Protein AF-0000000083949641 (afdb_homodimer)

Secondary structure (DSSP, 8-state):
-HHHHHHHHHHHHHHHHHHHHHHHHHHHHHHHHHHHHHHHHHHHHHHHHHHHHHHHSTT-HHHHHHHHHTSSSHHHHHHHHHHHHHHHHHHHHHHHHHHHTSSSSHHHHHHHHS--HHHHHHHHHH--S-GGG-HHHHHHHHHHHHHHHHHHHHHHHHHHHHHHHHHHT-----/-HHHHHHHHHHHHHHHHHHHHHHHHHHHHHHHHHHHHHHHHHHHHHHHHHHHHHHHSTT-HHHHHHHHHTSSSHHHHHHHHHHHHHHHHHHHHHHHHHHHTSSSSHHHHHHHHS--HHHHHHHHHH--S-GGG-HHHHHHHHHHHHHHHHHHHHHHHHHHHHHHHHHHT-----

Organism: NCBI:txid38313

Solvent-accessible surface area (backbone atoms only — not comparable to full-atom values): 17988 Å² total; per-residue (Å²): 108,71,64,56,52,52,48,51,49,39,49,49,36,22,51,52,20,22,59,57,28,30,46,52,52,47,50,51,50,51,43,53,52,40,49,49,29,33,39,52,43,52,48,56,58,46,49,58,54,41,51,49,8,45,73,77,43,81,52,34,52,66,56,45,36,47,58,26,46,70,40,90,49,67,69,42,25,50,48,18,52,51,52,50,49,50,53,51,48,45,53,51,41,49,50,50,50,52,50,36,66,67,45,93,60,29,41,60,50,32,61,74,74,62,53,60,63,71,58,53,52,50,41,64,74,63,54,64,76,59,62,85,70,32,64,64,24,50,50,41,6,52,50,30,6,51,50,42,24,50,52,50,52,51,50,53,52,49,51,51,51,49,51,51,51,60,62,59,61,62,70,78,81,123,107,71,65,56,51,50,49,50,49,39,50,50,36,23,51,53,19,22,58,57,27,29,44,51,51,46,50,50,50,50,43,53,52,42,48,49,28,33,39,52,42,51,48,57,58,47,48,58,53,41,50,49,8,44,73,77,45,80,51,35,53,67,58,46,35,47,58,26,45,70,41,89,48,67,70,42,24,51,48,18,52,51,50,49,50,50,54,51,48,46,52,50,41,50,51,50,51,51,52,35,64,68,44,92,60,29,40,61,50,33,62,75,76,61,52,59,64,71,58,52,51,50,42,64,74,64,55,65,77,58,62,87,70,33,65,64,24,50,51,41,6,50,50,32,6,50,49,42,25,50,51,50,52,51,50,54,51,51,51,52,50,50,52,53,50,60,62,59,61,61,69,74,86,121

Sequence (348 aa):
MLRTIRDYLRLLLFFVGVLAGIQLPGFVDQYGKSLQAHLSEIQTQLAGFQRDADRFFGGDLDKLIAHYVTNKDPVFTSGGDKLNAMVERRSELQQALVDFRESLYSPYLQLAFAPQADIRREVWDNYSHNILLKGDAIAIGLLSGLLLAASAELLLSLCWLALRALFRRRPSAAMLRTIRDYLRLLLFFVGVLAGIQLPGFVDQYGKSLQAHLSEIQTQLAGFQRDADRFFGGDLDKLIAHYVTNKDPVFTSGGDKLNAMVERRSELQQALVDFRESLYSPYLQLAFAPQADIRREVWDNYSHNILLKGDAIAIGLLSGLLLAASAELLLSLCWLALRALFRRRPSAA

pLDDT: mean 88.73, std 11.36, range [32.28, 98.44]

InterPro domains:
  IPR016917 Uncharacterised conserved protein UCP029393 [PIRSF029393] (5-160)
  IPR022584 Protein of unknown function DUF2937 [PF11157] (5-163)

Structure (mmCIF, N/CA/C/O backbone):
data_AF-0000000083949641-model_v1
#
loop_
_entity.id
_entity.type
_entity.pdbx_description
1 polymer 'Protein of uncharacterized function (DUF2937)'
#
loop_
_atom_site.group_PDB
_atom_site.id
_atom_site.type_symbol
_atom_site.label_atom_id
_atom_site.label_alt_id
_atom_site.label_comp_id
_atom_site.label_asym_id
_atom_site.label_entity_id
_atom_site.label_seq_id
_atom_site.pdbx_PDB_ins_code
_atom_site.Cartn_x
_atom_site.Cartn_y
_atom_site.Cartn_z
_atom_site.occupancy
_atom_site.B_iso_or_equiv
_atom_site.auth_seq_id
_atom_site.auth_comp_id
_atom_site.auth_asym_id
_atom_site.auth_atom_id
_atom_site.pdbx_PDB_model_num
ATOM 1 N N . MET A 1 1 ? -20.484 33.062 29.609 1 73.5 1 MET A N 1
ATOM 2 C CA . MET A 1 1 ? -19.875 31.75 29.859 1 73.5 1 MET A CA 1
ATOM 3 C C . MET A 1 1 ? -20.531 30.656 29.016 1 73.5 1 MET A C 1
ATOM 5 O O . MET A 1 1 ? -19.844 29.875 28.359 1 73.5 1 MET A O 1
ATOM 9 N N . LEU A 1 2 ? -21.828 30.562 28.969 1 78.75 2 LEU A N 1
ATOM 10 C CA . LEU A 1 2 ? -22.547 29.578 28.172 1 78.75 2 LEU A CA 1
ATOM 11 C C . LEU A 1 2 ? -22.297 29.766 26.688 1 78.75 2 LEU A C 1
ATOM 13 O O . LEU A 1 2 ? -22.141 28.797 25.953 1 78.75 2 LEU A O 1
ATOM 17 N N . ARG A 1 3 ? -22.109 31.016 26.312 1 82.44 3 ARG A N 1
ATOM 18 C CA . ARG A 1 3 ? -21.844 31.312 24.906 1 82.44 3 ARG A CA 1
ATOM 19 C C . ARG A 1 3 ? -20.453 30.844 24.5 1 82.44 3 ARG A C 1
ATOM 21 O O . ARG A 1 3 ? -20.266 30.312 23.406 1 82.44 3 ARG A O 1
ATOM 28 N N . THR A 1 4 ? -19.5 31.078 25.438 1 86.56 4 THR A N 1
ATOM 29 C CA . THR A 1 4 ? -18.125 30.656 25.188 1 86.56 4 THR A CA 1
ATOM 30 C C . THR A 1 4 ? -18.031 29.141 25.078 1 86.56 4 THR A C 1
ATOM 32 O O . THR A 1 4 ? -17.328 28.625 24.219 1 86.56 4 THR A O 1
ATOM 35 N N . ILE A 1 5 ? -18.719 28.438 25.953 1 83.94 5 ILE A N 1
ATOM 36 C CA . ILE A 1 5 ? -18.719 26.984 25.922 1 83.94 5 ILE A CA 1
ATOM 37 C C . ILE A 1 5 ? -19.328 26.484 24.609 1 83.94 5 ILE A C 1
ATOM 39 O O . ILE A 1 5 ? -18.828 25.547 24 1 83.94 5 ILE A O 1
ATOM 43 N N . ARG A 1 6 ? -20.375 27.141 24.234 1 83.38 6 ARG A N 1
ATOM 44 C CA . ARG A 1 6 ? -21.031 26.781 22.969 1 83.38 6 ARG A CA 1
ATOM 45 C C . ARG A 1 6 ? -20.078 26.984 21.797 1 83.38 6 ARG A C 1
ATOM 47 O O . ARG A 1 6 ? -20.016 26.141 20.891 1 83.38 6 ARG A O 1
ATOM 54 N N . ASP A 1 7 ? -19.281 28.047 21.828 1 85.44 7 ASP A N 1
ATOM 55 C CA . ASP A 1 7 ? -18.344 28.344 20.766 1 85.44 7 ASP A CA 1
ATOM 56 C C . ASP A 1 7 ? -17.219 27.312 20.734 1 85.44 7 ASP A C 1
ATOM 58 O O . ASP A 1 7 ? -16.781 26.891 19.656 1 85.44 7 ASP A O 1
ATOM 62 N N . TYR A 1 8 ? -16.797 27.047 21.906 1 86.94 8 TYR A N 1
ATOM 63 C CA . TYR A 1 8 ? -15.727 26.047 21.969 1 86.94 8 TYR A CA 1
ATOM 64 C C . TYR A 1 8 ? -16.219 24.688 21.516 1 86.94 8 TYR A C 1
ATOM 66 O O . TYR A 1 8 ? -15.492 23.938 20.875 1 86.94 8 TYR A O 1
ATOM 74 N N . LEU A 1 9 ? -17.391 24.312 21.844 1 87.19 9 LEU A N 1
ATOM 75 C CA . LEU A 1 9 ? -17.969 23.047 21.406 1 87.19 9 LEU A CA 1
ATOM 76 C C . LEU A 1 9 ? -18.094 23 19.891 1 87.19 9 LEU A C 1
ATOM 78 O O . LEU A 1 9 ? -17.844 21.953 19.281 1 87.19 9 LEU A O 1
ATOM 82 N N . ARG A 1 10 ? -18.5 24.219 19.375 1 88.19 10 ARG A N 1
ATOM 83 C CA . ARG A 1 10 ? -18.609 24.312 17.922 1 88.19 10 ARG A CA 1
ATOM 84 C C . ARG A 1 10 ? -17.25 24.109 17.266 1 88.19 10 ARG A C 1
ATOM 86 O O . ARG A 1 10 ? -17.156 23.406 16.25 1 88.19 10 ARG A O 1
ATOM 93 N N . LEU A 1 11 ? -16.297 24.656 17.859 1 89.75 11 LEU A N 1
ATOM 94 C CA . LEU A 1 11 ? -14.945 24.516 17.344 1 89.75 11 LEU A CA 1
ATOM 95 C C . LEU A 1 11 ? -14.453 23.078 17.438 1 89.75 11 LEU A C 1
ATOM 97 O O . LEU A 1 11 ? -13.828 22.562 16.516 1 89.75 11 LEU A O 1
ATOM 101 N N . LEU A 1 12 ? -14.711 22.5 18.547 1 89.94 12 LEU A N 1
ATOM 102 C CA . LEU A 1 12 ? -14.305 21.125 18.766 1 89.94 12 LEU A CA 1
ATOM 103 C C . LEU A 1 12 ? -14.992 20.203 17.75 1 89.94 12 LEU A C 1
ATOM 105 O O . LEU A 1 12 ? -14.344 19.312 17.172 1 89.94 12 LEU A O 1
ATOM 109 N N . LEU A 1 13 ? -16.266 20.391 17.562 1 90.44 13 LEU A N 1
ATOM 110 C CA . LEU A 1 13 ? -17.016 19.562 16.625 1 90.44 13 LEU A CA 1
ATOM 111 C C . LEU A 1 13 ? -16.516 19.781 15.203 1 90.44 13 LEU A C 1
ATOM 113 O O . LEU A 1 13 ? -16.453 18.828 14.414 1 90.44 13 LEU A O 1
ATOM 117 N N . PHE A 1 14 ? -16.203 21.031 14.961 1 91.81 14 PHE A N 1
ATOM 118 C CA . PHE A 1 14 ? -15.625 21.344 13.656 1 91.81 14 PHE A CA 1
ATOM 119 C C . PHE A 1 14 ? -14.328 20.578 13.438 1 91.81 14 PHE A C 1
ATOM 121 O O . PHE A 1 14 ? -14.133 19.969 12.391 1 91.81 14 PHE A O 1
ATOM 128 N N . PHE A 1 15 ? -13.453 20.609 14.414 1 86.5 15 PHE A N 1
ATOM 129 C CA . PHE A 1 15 ? -12.156 19.938 14.32 1 86.5 15 PHE A CA 1
ATOM 130 C C . PHE A 1 15 ? -12.32 18.438 14.188 1 86.5 15 PHE A C 1
ATOM 132 O O . PHE A 1 15 ? -11.633 17.797 13.383 1 86.5 15 PHE A O 1
ATOM 139 N N . VAL A 1 16 ? -13.195 17.859 14.984 1 87.81 16 VAL A N 1
ATOM 140 C CA . VAL A 1 16 ? -13.453 16.422 14.914 1 87.81 16 VAL A CA 1
ATOM 141 C C . VAL A 1 16 ? -13.992 16.062 13.531 1 87.81 16 VAL A C 1
ATOM 143 O O . VAL A 1 16 ? -13.586 15.062 12.945 1 87.81 16 VAL A O 1
ATOM 146 N N . GLY A 1 17 ? -14.891 16.922 13.016 1 88.88 17 GLY A N 1
ATOM 147 C CA . GLY A 1 17 ? -15.422 16.703 11.68 1 88.88 17 GLY A CA 1
ATOM 148 C C . GLY A 1 17 ? -14.367 16.781 10.594 1 88.88 17 GLY A C 1
ATOM 149 O O . GLY A 1 17 ? -14.367 15.984 9.656 1 88.88 17 GLY A O 1
ATOM 150 N N . VAL A 1 18 ? -13.484 17.719 10.742 1 86.75 18 VAL A N 1
ATOM 151 C CA . VAL A 1 18 ? -12.398 17.875 9.781 1 86.75 18 VAL A CA 1
ATOM 152 C C . VAL A 1 18 ? -11.492 16.641 9.82 1 86.75 18 VAL A C 1
ATOM 154 O O . VAL A 1 18 ? -11.148 16.078 8.781 1 86.75 18 VAL A O 1
ATOM 157 N N . LEU A 1 19 ? -11.133 16.203 11.039 1 83 19 LEU A N 1
ATOM 158 C CA . LEU A 1 19 ? -10.25 15.055 11.203 1 83 19 LEU A CA 1
ATOM 159 C C . LEU A 1 19 ? -10.891 13.781 10.648 1 83 19 LEU A C 1
ATOM 161 O O . LEU A 1 19 ? -10.219 12.984 9.992 1 83 19 LEU A O 1
ATOM 165 N N . ALA A 1 20 ? -12.148 13.656 10.93 1 86.44 20 ALA A N 1
ATOM 166 C CA . ALA A 1 20 ? -12.859 12.5 10.406 1 86.44 20 ALA A CA 1
ATOM 167 C C . ALA A 1 20 ? -12.992 12.57 8.891 1 86.44 20 ALA A C 1
ATOM 169 O O . ALA A 1 20 ? -12.844 11.562 8.195 1 86.44 20 ALA A O 1
ATOM 170 N N . GLY A 1 21 ? -13.219 13.727 8.391 1 86.38 21 GLY A N 1
ATOM 171 C CA . GLY A 1 21 ? -13.414 13.914 6.965 1 86.38 21 GLY A CA 1
ATOM 172 C C . GLY A 1 21 ? -12.156 13.648 6.152 1 86.38 21 GLY A C 1
ATOM 173 O O . GLY A 1 21 ? -12.227 13.062 5.07 1 86.38 21 GLY A O 1
ATOM 174 N N . ILE A 1 22 ? -11.047 13.969 6.645 1 82.94 22 ILE A N 1
ATOM 175 C CA . ILE A 1 22 ? -9.797 13.812 5.922 1 82.94 22 ILE A CA 1
ATOM 176 C C . ILE A 1 22 ? -9.414 12.336 5.848 1 82.94 22 ILE A C 1
ATOM 178 O O . ILE A 1 22 ? -8.641 11.93 4.98 1 82.94 22 ILE A O 1
ATOM 182 N N . GLN A 1 23 ? -9.992 11.484 6.688 1 85.94 23 GLN A N 1
ATOM 183 C CA . GLN A 1 23 ? -9.68 10.062 6.703 1 85.94 23 GLN A CA 1
ATOM 184 C C . GLN A 1 23 ? -10.195 9.367 5.445 1 85.94 23 GLN A C 1
ATOM 186 O O . GLN A 1 23 ? -9.633 8.367 5.008 1 85.94 23 GLN A O 1
ATOM 191 N N . LEU A 1 24 ? -11.242 9.977 4.926 1 87.75 24 LEU A N 1
ATOM 192 C CA . LEU A 1 24 ? -11.875 9.297 3.799 1 87.75 24 LEU A CA 1
ATOM 193 C C . LEU A 1 24 ? -10.977 9.336 2.568 1 87.75 24 LEU A C 1
ATOM 195 O O . LEU A 1 24 ? -10.641 8.289 2.006 1 87.75 24 LEU A O 1
ATOM 199 N N . PRO A 1 25 ? -10.523 10.461 2.115 1 86.56 25 PRO A N 1
ATOM 200 C CA . PRO A 1 25 ? -9.578 10.469 0.997 1 86.56 25 PRO A CA 1
ATOM 201 C C . PRO A 1 25 ? -8.297 9.703 1.302 1 86.56 25 PRO A C 1
ATOM 203 O O . PRO A 1 25 ? -7.691 9.117 0.398 1 86.56 25 PRO A O 1
ATOM 206 N N . GLY A 1 26 ? -7.898 9.766 2.57 1 85.81 26 GLY A N 1
ATOM 207 C CA . GLY A 1 26 ? -6.742 8.984 2.971 1 85.81 26 GLY A CA 1
ATOM 208 C C . GLY A 1 26 ? -6.934 7.492 2.777 1 85.81 26 GLY A C 1
ATOM 209 O O . GLY A 1 26 ? -6.035 6.805 2.287 1 85.81 26 GLY A O 1
ATOM 210 N N . PHE A 1 27 ? -8.055 7.031 3.166 1 90.31 27 PHE A N 1
ATOM 211 C CA . PHE A 1 27 ? -8.391 5.621 3.016 1 90.31 27 PHE A CA 1
ATOM 212 C C . PHE A 1 27 ? -8.469 5.238 1.543 1 90.31 27 PHE A C 1
ATOM 214 O O . PHE A 1 27 ? -7.961 4.188 1.142 1 90.31 27 PHE A O 1
ATOM 221 N N . VAL A 1 28 ? -9.102 6.094 0.795 1 90.69 28 VAL A N 1
ATOM 222 C CA . VAL A 1 28 ? -9.25 5.848 -0.636 1 90.69 28 VAL A CA 1
ATOM 223 C C . VAL A 1 28 ? -7.871 5.793 -1.293 1 90.69 28 VAL A C 1
ATOM 225 O O . VAL A 1 28 ? -7.613 4.93 -2.135 1 90.69 28 VAL A O 1
ATOM 228 N N . ASP A 1 29 ? -7.062 6.656 -0.909 1 89.56 29 ASP A N 1
ATOM 229 C CA . ASP A 1 29 ? -5.703 6.691 -1.438 1 89.56 29 ASP A CA 1
ATOM 230 C C . ASP A 1 29 ? -4.949 5.406 -1.104 1 89.56 29 ASP A C 1
ATOM 232 O O . ASP A 1 29 ? -4.293 4.824 -1.969 1 89.56 29 ASP A O 1
ATOM 236 N N . GLN A 1 30 ? -5.02 5 0.116 1 90.5 30 GLN A N 1
ATOM 237 C CA . GLN A 1 30 ? -4.359 3.764 0.529 1 90.5 30 GLN A CA 1
ATOM 238 C C . GLN A 1 30 ? -4.918 2.562 -0.227 1 90.5 30 GLN A C 1
ATOM 240 O O . GLN A 1 30 ? -4.176 1.643 -0.576 1 90.5 30 GLN A O 1
ATOM 245 N N . TYR A 1 31 ? -6.215 2.594 -0.452 1 95.06 31 TYR A N 1
ATOM 246 C CA . TYR A 1 31 ? -6.852 1.525 -1.214 1 95.06 31 TYR A CA 1
ATOM 247 C C . TYR A 1 31 ? -6.262 1.432 -2.617 1 95.06 31 TYR A C 1
ATOM 249 O O . TYR A 1 31 ? -5.938 0.339 -3.09 1 95.06 31 TYR A O 1
ATOM 257 N N . GLY A 1 32 ? -6.125 2.506 -3.266 1 93.75 32 GLY A N 1
ATOM 258 C CA . GLY A 1 32 ? -5.531 2.523 -4.594 1 93.75 32 GLY A CA 1
ATOM 259 C C . GLY A 1 32 ? -4.105 2.002 -4.617 1 93.75 32 GLY A C 1
ATOM 260 O O . GLY A 1 32 ? -3.729 1.25 -5.516 1 93.75 32 GLY A O 1
ATOM 261 N N . LYS A 1 33 ? -3.328 2.373 -3.623 1 93.81 33 LYS A N 1
ATOM 262 C CA . LYS A 1 33 ? -1.939 1.928 -3.547 1 93.81 33 LYS A CA 1
ATOM 263 C C . LYS A 1 33 ? -1.858 0.428 -3.275 1 93.81 33 LYS A C 1
ATOM 265 O O . LYS A 1 33 ? -0.968 -0.254 -3.789 1 93.81 33 LYS A O 1
ATOM 270 N N . SER A 1 34 ? -2.775 -0.008 -2.467 1 96.44 34 SER A N 1
ATOM 271 C CA . SER A 1 34 ? -2.828 -1.445 -2.223 1 96.44 34 SER A CA 1
ATOM 272 C C . SER A 1 34 ? -3.213 -2.207 -3.486 1 96.44 34 SER A C 1
ATOM 274 O O . SER A 1 34 ? -2.648 -3.266 -3.775 1 96.44 34 SER A O 1
ATOM 276 N N . LEU A 1 35 ? -4.188 -1.655 -4.207 1 96.94 35 LEU A N 1
ATOM 277 C CA . LEU A 1 35 ? -4.559 -2.248 -5.484 1 96.94 35 LEU A CA 1
ATOM 278 C C . LEU A 1 35 ? -3.342 -2.383 -6.398 1 96.94 35 LEU A C 1
ATOM 280 O O . LEU A 1 35 ? -3.129 -3.436 -7.004 1 96.94 35 LEU A O 1
ATOM 284 N N . GLN A 1 36 ? -2.578 -1.386 -6.469 1 96.75 36 GLN A N 1
ATOM 285 C CA . GLN A 1 36 ? -1.385 -1.365 -7.312 1 96.75 36 GLN A CA 1
ATOM 286 C C . GLN A 1 36 ? -0.354 -2.381 -6.828 1 96.75 36 GLN A C 1
ATOM 288 O O . GLN A 1 36 ? 0.299 -3.045 -7.637 1 96.75 36 GLN A O 1
ATOM 293 N N . ALA A 1 37 ? -0.181 -2.443 -5.539 1 97.94 37 ALA A N 1
ATOM 294 C CA . ALA A 1 37 ? 0.794 -3.373 -4.977 1 97.94 37 ALA A CA 1
ATOM 295 C C . ALA A 1 37 ? 0.413 -4.82 -5.273 1 97.94 37 ALA A C 1
ATOM 297 O O . ALA A 1 37 ? 1.263 -5.625 -5.66 1 97.94 37 ALA A O 1
ATOM 298 N N . HIS A 1 38 ? -0.882 -5.121 -5.086 1 98.44 38 HIS A N 1
ATOM 299 C CA . HIS A 1 38 ? -1.362 -6.465 -5.402 1 98.44 38 HIS A CA 1
ATOM 300 C C . HIS A 1 38 ? -1.146 -6.793 -6.875 1 98.44 38 HIS A C 1
ATOM 302 O O . HIS A 1 38 ? -0.694 -7.887 -7.211 1 98.44 38 HIS A O 1
ATOM 308 N N . LEU A 1 39 ? -1.45 -5.859 -7.738 1 97.94 39 LEU A N 1
ATOM 309 C CA . LEU A 1 39 ? -1.282 -6.059 -9.172 1 97.94 39 LEU A CA 1
ATOM 310 C C . LEU A 1 39 ? 0.185 -6.281 -9.523 1 97.94 39 LEU A C 1
ATOM 312 O O . LEU A 1 39 ? 0.512 -7.168 -10.312 1 97.94 39 LEU A O 1
ATOM 316 N N . SER A 1 40 ? 1.051 -5.457 -8.953 1 98 40 SER A N 1
ATOM 317 C CA . SER A 1 40 ? 2.48 -5.578 -9.219 1 98 40 SER A CA 1
ATOM 318 C C . SER A 1 40 ? 3 -6.953 -8.812 1 98 40 SER A C 1
ATOM 320 O O . SER A 1 40 ? 3.797 -7.562 -9.531 1 98 40 SER A O 1
ATOM 322 N N . GLU A 1 41 ? 2.514 -7.473 -7.719 1 98.12 41 GLU A N 1
ATOM 323 C CA . GLU A 1 41 ? 2.977 -8.766 -7.227 1 98.12 41 GLU A CA 1
ATOM 324 C C . GLU A 1 41 ? 2.525 -9.898 -8.141 1 98.12 41 GLU A C 1
ATOM 326 O O . GLU A 1 41 ? 3.326 -10.758 -8.523 1 98.12 41 GLU A O 1
ATOM 331 N N . ILE A 1 42 ? 1.267 -9.906 -8.5 1 98 42 ILE A N 1
ATOM 332 C CA . ILE A 1 42 ? 0.772 -10.992 -9.328 1 98 42 ILE A CA 1
ATOM 333 C C . ILE A 1 42 ? 1.411 -10.922 -10.711 1 98 42 ILE A C 1
ATOM 335 O O . ILE A 1 42 ? 1.677 -11.945 -11.336 1 98 42 ILE A O 1
ATOM 339 N N . GLN A 1 43 ? 1.696 -9.719 -11.18 1 97.44 43 GLN A N 1
ATOM 340 C CA . GLN A 1 43 ? 2.379 -9.555 -12.461 1 97.44 43 GLN A CA 1
ATOM 341 C C . GLN A 1 43 ? 3.799 -10.109 -12.398 1 97.44 43 GLN A C 1
ATOM 343 O O . GLN A 1 43 ? 4.27 -10.734 -13.352 1 97.44 43 GLN A O 1
ATOM 348 N N . THR A 1 44 ? 4.418 -9.828 -11.32 1 96.31 44 THR A N 1
ATOM 349 C CA . THR A 1 44 ? 5.766 -10.344 -11.133 1 96.31 44 THR A CA 1
ATOM 350 C C . THR A 1 44 ? 5.766 -11.875 -11.133 1 96.31 44 THR A C 1
ATOM 352 O O . THR A 1 44 ? 6.633 -12.5 -11.75 1 96.31 44 THR A O 1
ATOM 355 N N . GLN A 1 45 ? 4.816 -12.492 -10.508 1 96.56 45 GLN A N 1
ATOM 356 C CA . GLN A 1 45 ? 4.723 -13.945 -10.469 1 96.56 45 GLN A CA 1
ATOM 357 C C . GLN A 1 45 ? 4.402 -14.508 -11.859 1 96.56 45 GLN A C 1
ATOM 359 O O . GLN A 1 45 ? 5.023 -15.477 -12.297 1 96.56 45 GLN A O 1
ATOM 364 N N . LEU A 1 46 ? 3.486 -13.859 -12.547 1 97.19 46 LEU A N 1
ATOM 365 C CA . LEU A 1 46 ? 3.057 -14.344 -13.852 1 97.19 46 LEU A CA 1
ATOM 366 C C . LEU A 1 46 ? 4.148 -14.141 -14.891 1 97.19 46 LEU A C 1
ATOM 368 O O . LEU A 1 46 ? 4.156 -14.812 -15.93 1 97.19 46 LEU A O 1
ATOM 372 N N . ALA A 1 47 ? 5.008 -13.148 -14.656 1 96.44 47 ALA A N 1
ATOM 373 C CA . ALA A 1 47 ? 6.121 -12.93 -15.57 1 96.44 47 ALA A CA 1
ATOM 374 C C . ALA A 1 47 ? 7 -14.172 -15.688 1 96.44 47 ALA A C 1
ATOM 376 O O . ALA A 1 47 ? 7.543 -14.453 -16.75 1 96.44 47 ALA A O 1
ATOM 377 N N . GLY A 1 48 ? 7.156 -14.875 -14.586 1 94.81 48 GLY A N 1
ATOM 378 C CA . GLY A 1 48 ? 7.879 -16.141 -14.641 1 94.81 48 GLY A CA 1
ATOM 379 C C . GLY A 1 48 ? 7.223 -17.156 -15.539 1 94.81 48 GLY A C 1
ATOM 380 O O . GLY A 1 48 ? 7.895 -17.797 -16.359 1 94.81 48 GLY A O 1
ATOM 381 N N . PHE A 1 49 ? 5.984 -17.297 -15.469 1 96.62 49 PHE A N 1
ATOM 382 C CA . PHE A 1 49 ? 5.246 -18.25 -16.297 1 96.62 49 PHE A CA 1
ATOM 383 C C . PHE A 1 49 ? 5.188 -17.766 -17.734 1 96.62 49 PHE A C 1
ATOM 385 O O . PHE A 1 49 ? 5.195 -18.578 -18.672 1 96.62 49 PHE A O 1
ATOM 392 N N . GLN A 1 50 ? 5.121 -16.484 -17.891 1 96.62 50 GLN A N 1
ATOM 393 C CA . GLN A 1 50 ? 5.156 -15.914 -19.234 1 96.62 50 GLN A CA 1
ATOM 394 C C . GLN A 1 50 ? 6.465 -16.266 -19.953 1 96.62 50 GLN A C 1
ATOM 396 O O . GLN A 1 50 ? 6.48 -16.516 -21.156 1 96.62 50 GLN A O 1
ATOM 401 N N . ARG A 1 51 ? 7.531 -16.266 -19.219 1 95.88 51 ARG A N 1
ATOM 402 C CA . ARG A 1 51 ? 8.812 -16.656 -19.797 1 95.88 51 ARG A CA 1
ATOM 403 C C . ARG A 1 51 ? 8.773 -18.109 -20.266 1 95.88 51 ARG A C 1
ATOM 405 O O . ARG A 1 51 ? 9.352 -18.453 -21.297 1 95.88 51 ARG A O 1
ATOM 412 N N . ASP A 1 52 ? 8.117 -18.953 -19.531 1 95.06 52 ASP A N 1
ATOM 413 C CA . ASP A 1 52 ? 7.934 -20.344 -19.953 1 95.06 52 ASP A CA 1
ATOM 414 C C . ASP A 1 52 ? 7.098 -20.422 -21.234 1 95.06 52 ASP A C 1
ATOM 416 O O . ASP A 1 52 ? 7.41 -21.188 -22.141 1 95.06 52 ASP A O 1
ATOM 420 N N . ALA A 1 53 ? 6.066 -19.594 -21.234 1 96.62 53 ALA A N 1
ATOM 421 C CA . ALA A 1 53 ? 5.234 -19.578 -22.438 1 96.62 53 ALA A CA 1
ATOM 422 C C . ALA A 1 53 ? 6.031 -19.094 -23.656 1 96.62 53 ALA A C 1
ATOM 424 O O . ALA A 1 53 ? 5.844 -19.594 -24.766 1 96.62 53 ALA A O 1
ATOM 425 N N . ASP A 1 54 ? 6.902 -18.141 -23.453 1 97.19 54 ASP A N 1
ATOM 426 C CA . ASP A 1 54 ? 7.758 -17.641 -24.516 1 97.19 54 ASP A CA 1
ATOM 427 C C . ASP A 1 54 ? 8.703 -18.734 -25.016 1 97.19 54 ASP A C 1
ATOM 429 O O . ASP A 1 54 ? 8.922 -18.859 -26.234 1 97.19 54 ASP A O 1
ATOM 433 N N . ARG A 1 55 ? 9.164 -19.562 -24.156 1 95.62 55 ARG A N 1
ATOM 434 C CA . ARG A 1 55 ? 10.172 -20.578 -24.469 1 95.62 55 ARG A CA 1
ATOM 435 C C . ARG A 1 55 ? 9.531 -21.797 -25.125 1 95.62 55 ARG A C 1
ATOM 437 O O . ARG A 1 55 ? 10.086 -22.359 -26.062 1 95.62 55 ARG A O 1
ATOM 444 N N . PHE A 1 56 ? 8.328 -22.188 -24.672 1 95.81 56 PHE A N 1
ATOM 445 C CA . PHE A 1 56 ? 7.82 -23.516 -25.047 1 95.81 56 PHE A CA 1
ATOM 446 C C . PHE A 1 56 ? 6.578 -23.391 -25.906 1 95.81 56 PHE A C 1
ATOM 448 O O . PHE A 1 56 ? 6.215 -24.328 -26.625 1 95.81 56 PHE A O 1
ATOM 455 N N . PHE A 1 57 ? 5.938 -22.156 -25.859 1 96.5 57 PHE A N 1
ATOM 456 C CA . PHE A 1 57 ? 4.629 -22.109 -26.5 1 96.5 57 PHE A CA 1
ATOM 457 C C . PHE A 1 57 ? 4.484 -20.828 -27.328 1 96.5 57 PHE A C 1
ATOM 459 O O . PHE A 1 57 ? 3.381 -20.312 -27.484 1 96.5 57 PHE A O 1
ATOM 466 N N . GLY A 1 58 ? 5.508 -20.203 -27.766 1 96.06 58 GLY A N 1
ATOM 467 C CA . GLY A 1 58 ? 5.477 -19.047 -28.656 1 96.06 58 GLY A CA 1
ATOM 468 C C . GLY A 1 58 ? 4.914 -17.797 -27.984 1 96.06 58 GLY A C 1
ATOM 469 O O . GLY A 1 58 ? 4.352 -16.938 -28.656 1 96.06 58 GLY A O 1
ATOM 470 N N . GLY A 1 59 ? 4.891 -17.781 -26.719 1 96.19 59 GLY A N 1
ATOM 471 C CA . GLY A 1 59 ? 4.488 -16.594 -25.984 1 96.19 59 GLY A CA 1
ATOM 472 C C . GLY A 1 59 ? 3.045 -16.641 -25.516 1 96.19 59 GLY A C 1
ATOM 473 O O . GLY A 1 59 ? 2.57 -15.711 -24.859 1 96.19 59 GLY A O 1
ATOM 474 N N . ASP A 1 60 ? 2.338 -17.703 -25.781 1 96.81 60 ASP A N 1
ATOM 475 C CA . ASP A 1 60 ? 0.917 -17.828 -25.484 1 96.81 60 ASP A CA 1
ATOM 476 C C . ASP A 1 60 ? 0.709 -18.484 -24.109 1 96.81 60 ASP A C 1
ATOM 478 O O . ASP A 1 60 ? 0.794 -19.703 -23.984 1 96.81 60 ASP A O 1
ATOM 482 N N . LEU A 1 61 ? 0.338 -17.719 -23.234 1 96.31 61 LEU A N 1
ATOM 483 C CA . LEU A 1 61 ? 0.123 -18.203 -21.875 1 96.31 61 LEU A CA 1
ATOM 484 C C . LEU A 1 61 ? -1.043 -19.188 -21.812 1 96.31 61 LEU A C 1
ATOM 486 O O . LEU A 1 61 ? -1.034 -20.125 -21.016 1 96.31 61 LEU A O 1
ATOM 490 N N . ASP A 1 62 ? -2.035 -19.016 -22.672 1 96.38 62 ASP A N 1
ATOM 491 C CA . ASP A 1 62 ? -3.191 -19.906 -22.703 1 96.38 62 ASP A CA 1
ATOM 492 C C . ASP A 1 62 ? -2.785 -21.312 -23.141 1 96.38 62 ASP A C 1
ATOM 494 O O . ASP A 1 62 ? -3.318 -22.297 -22.625 1 96.38 62 ASP A O 1
ATOM 498 N N . LYS A 1 63 ? -1.883 -21.375 -24.062 1 96.62 63 LYS A N 1
ATOM 499 C CA . LYS A 1 63 ? -1.393 -22.672 -24.484 1 96.62 63 LYS A CA 1
ATOM 500 C C . LYS A 1 63 ? -0.622 -23.375 -23.375 1 96.62 63 LYS A C 1
ATOM 502 O O . LYS A 1 63 ? -0.692 -24.594 -23.234 1 96.62 63 LYS A O 1
ATOM 507 N N . LEU A 1 64 ? 0.171 -22.578 -22.609 1 96.81 64 LEU A N 1
ATOM 508 C CA . LEU A 1 64 ? 0.867 -23.141 -21.469 1 96.81 64 LEU A CA 1
ATOM 509 C C . LEU A 1 64 ? -0.123 -23.734 -20.469 1 96.81 64 LEU A C 1
ATOM 511 O O . LEU A 1 64 ? 0.046 -24.859 -20.016 1 96.81 64 LEU A O 1
ATOM 515 N N . ILE A 1 65 ? -1.196 -23 -20.188 1 96.94 65 ILE A N 1
ATOM 516 C CA . ILE A 1 65 ? -2.215 -23.438 -19.234 1 96.94 65 ILE A CA 1
ATOM 517 C C . ILE A 1 65 ? -2.912 -24.688 -19.766 1 96.94 65 ILE A C 1
ATOM 519 O O . ILE A 1 65 ? -3.16 -25.641 -19.031 1 96.94 65 ILE A O 1
ATOM 523 N N . ALA A 1 66 ? -3.176 -24.75 -21.109 1 95.94 66 ALA A N 1
ATOM 524 C CA . ALA A 1 66 ? -3.801 -25.906 -21.719 1 95.94 66 ALA A CA 1
ATOM 525 C C . ALA A 1 66 ? -2.926 -27.156 -21.578 1 95.94 66 ALA A C 1
ATOM 527 O O . ALA A 1 66 ? -3.434 -28.25 -21.375 1 95.94 66 ALA A O 1
ATOM 528 N N . HIS A 1 67 ? -1.594 -26.969 -21.703 1 95 67 HIS A N 1
ATOM 529 C CA . HIS A 1 67 ? -0.656 -28.078 -21.531 1 95 67 HIS A CA 1
ATOM 530 C C . HIS A 1 67 ? -0.728 -28.656 -20.125 1 95 67 HIS A C 1
ATOM 532 O O . HIS A 1 67 ? -0.613 -29.875 -19.953 1 95 67 HIS A O 1
ATOM 538 N N . TYR A 1 68 ? -0.94 -27.766 -19.141 1 94.88 68 TYR A N 1
ATOM 539 C CA . TYR A 1 68 ? -1.103 -28.219 -17.766 1 94.88 68 TYR A CA 1
ATOM 540 C C . TYR A 1 68 ? -2.4 -29 -17.594 1 94.88 68 TYR A C 1
ATOM 542 O O . TYR A 1 68 ? -2.402 -30.094 -17.031 1 94.88 68 TYR A O 1
ATOM 550 N N . VAL A 1 69 ? -3.463 -28.469 -18.141 1 93.06 69 VAL A N 1
ATOM 551 C CA . VAL A 1 69 ? -4.801 -28.984 -17.875 1 93.06 69 VAL A CA 1
ATOM 552 C C . VAL A 1 69 ? -5.004 -30.297 -18.625 1 93.06 69 VAL A C 1
ATOM 554 O O . VAL A 1 69 ? -5.758 -31.172 -18.188 1 93.06 69 VAL A O 1
ATOM 557 N N . THR A 1 70 ? -4.305 -30.516 -19.75 1 89.94 70 THR A N 1
ATOM 558 C CA . THR A 1 70 ? -4.504 -31.703 -20.578 1 89.94 70 THR A CA 1
ATOM 559 C C . THR A 1 70 ? -3.639 -32.844 -20.078 1 89.94 70 THR A C 1
ATOM 561 O O . THR A 1 70 ? -3.711 -33.969 -20.625 1 89.94 70 THR A O 1
ATOM 564 N N . ASN A 1 71 ? -2.973 -32.594 -19.062 1 86.88 71 ASN A N 1
ATOM 565 C CA . ASN A 1 71 ? -2.15 -33.656 -18.516 1 86.88 71 ASN A CA 1
ATOM 566 C C . ASN A 1 71 ? -3 -34.688 -17.781 1 86.88 71 ASN A C 1
ATOM 568 O O . ASN A 1 71 ? -4.086 -34.375 -17.281 1 86.88 71 ASN A O 1
ATOM 572 N N . LYS A 1 72 ? -2.543 -35.969 -17.75 1 86.31 72 LYS A N 1
ATOM 573 C CA . LYS A 1 72 ? -3.289 -37.062 -17.094 1 86.31 72 LYS A CA 1
ATOM 574 C C . LYS A 1 72 ? -3.117 -37 -15.578 1 86.31 72 LYS A C 1
ATOM 576 O O . LYS A 1 72 ? -3.963 -37.5 -14.836 1 86.31 72 LYS A O 1
ATOM 581 N N . ASP A 1 73 ? -2.129 -36.344 -15.078 1 92.31 73 ASP A N 1
ATOM 582 C CA . ASP A 1 73 ? -1.855 -36.219 -13.648 1 92.31 73 ASP A CA 1
ATOM 583 C C . ASP A 1 73 ? -2.705 -35.125 -13.016 1 92.31 73 ASP A C 1
ATOM 585 O O . ASP A 1 73 ? -2.584 -33.938 -13.383 1 92.31 73 ASP A O 1
ATOM 589 N N . PRO A 1 74 ? -3.574 -35.469 -12.039 1 92.94 74 PRO A N 1
ATOM 590 C CA . PRO A 1 74 ? -4.473 -34.5 -11.43 1 92.94 74 PRO A CA 1
ATOM 591 C C . PRO A 1 74 ? -3.725 -33.344 -10.75 1 92.94 74 PRO A C 1
ATOM 593 O O . PRO A 1 74 ? -4.258 -32.25 -10.633 1 92.94 74 PRO A O 1
ATOM 596 N N . VAL A 1 75 ? -2.531 -33.5 -10.32 1 93.56 75 VAL A N 1
ATOM 597 C CA . VAL A 1 75 ? -1.729 -32.469 -9.695 1 93.56 75 VAL A CA 1
ATOM 598 C C . VAL A 1 75 ? -1.44 -31.359 -10.719 1 93.56 75 VAL A C 1
ATOM 600 O O . VAL A 1 75 ? -1.558 -30.172 -10.406 1 93.56 75 VAL A O 1
ATOM 603 N N . PHE A 1 76 ? -1.155 -31.734 -11.914 1 93.88 76 PHE A N 1
ATOM 604 C CA . PHE A 1 76 ? -0.825 -30.781 -12.953 1 93.88 76 PHE A CA 1
ATOM 605 C C . PHE A 1 76 ? -2.084 -30.094 -13.477 1 93.88 76 PHE A C 1
ATOM 607 O O . PHE A 1 76 ? -2.066 -28.906 -13.789 1 93.88 76 PHE A O 1
ATOM 614 N N . THR A 1 77 ? -3.166 -30.844 -13.578 1 93.56 77 THR A N 1
ATOM 615 C CA . THR A 1 77 ? -4.43 -30.25 -14 1 93.56 77 THR A CA 1
ATOM 616 C C . THR A 1 77 ? -4.859 -29.156 -13.023 1 93.56 77 THR A C 1
ATOM 618 O O . THR A 1 77 ? -5.301 -28.094 -13.445 1 93.56 77 THR A O 1
ATOM 621 N N . SER A 1 78 ? -4.676 -29.422 -11.766 1 95 78 SER A N 1
ATOM 622 C CA . SER A 1 78 ? -4.988 -28.422 -10.75 1 95 78 SER A CA 1
ATOM 623 C C . SER A 1 78 ? -4.039 -27.234 -10.836 1 95 78 SER A C 1
ATOM 625 O O . SER A 1 78 ? -4.441 -26.094 -10.586 1 95 78 SER A O 1
ATOM 627 N N . GLY A 1 79 ? -2.779 -27.547 -11.148 1 94.81 79 GLY A N 1
ATOM 628 C CA . GLY A 1 79 ? -1.822 -26.484 -11.367 1 94.81 79 GLY A CA 1
ATOM 629 C C . GLY A 1 79 ? -2.242 -25.531 -12.477 1 94.81 79 GLY A C 1
ATOM 630 O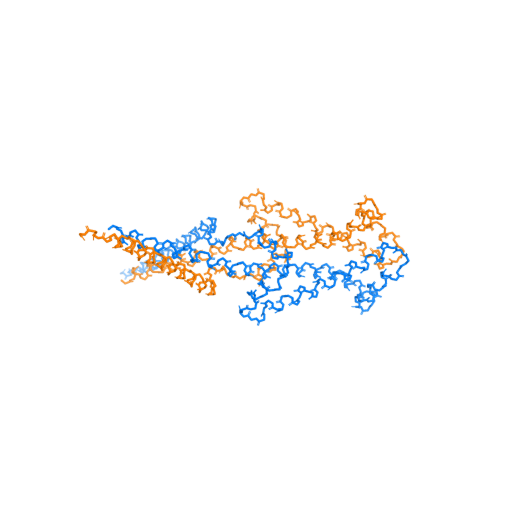 O . GLY A 1 79 ? -2.082 -24.312 -12.344 1 94.81 79 GLY A O 1
ATOM 631 N N . GLY A 1 80 ? -2.768 -26.125 -13.516 1 95.5 80 GLY A N 1
ATOM 632 C CA . GLY A 1 80 ? -3.293 -25.297 -14.586 1 95.5 80 GLY A CA 1
ATOM 633 C C . GLY A 1 80 ? -4.449 -24.422 -14.148 1 95.5 80 GLY A C 1
ATOM 634 O O . GLY A 1 80 ? -4.547 -23.266 -14.562 1 95.5 80 GLY A O 1
ATOM 635 N N . ASP A 1 81 ? -5.336 -24.953 -13.305 1 95.81 81 ASP A N 1
ATOM 636 C CA . ASP A 1 81 ? -6.465 -24.203 -12.766 1 95.81 81 ASP A CA 1
ATOM 637 C C . ASP A 1 81 ? -5.984 -23.031 -11.906 1 95.81 81 ASP A C 1
ATOM 639 O O . ASP A 1 81 ? -6.566 -21.953 -11.938 1 95.81 81 ASP A O 1
ATOM 643 N N . LYS A 1 82 ? -4.941 -23.297 -11.117 1 96.12 82 LYS A N 1
ATOM 644 C CA . LYS A 1 82 ? -4.383 -22.234 -10.297 1 96.12 82 LYS A CA 1
ATOM 645 C C . LYS A 1 82 ? -3.777 -21.141 -11.156 1 96.12 82 LYS A C 1
ATOM 647 O O . LYS A 1 82 ? -3.918 -19.953 -10.852 1 96.12 82 LYS A O 1
ATOM 652 N N . LEU A 1 83 ? -3.1 -21.516 -12.227 1 96.38 83 LEU A N 1
ATOM 653 C CA . LEU A 1 83 ? -2.525 -20.547 -13.141 1 96.38 83 LEU A CA 1
ATOM 654 C C . LEU A 1 83 ? -3.619 -19.719 -13.812 1 96.38 83 LEU A C 1
ATOM 656 O O . LEU A 1 83 ? -3.477 -18.5 -13.969 1 96.38 83 LEU A O 1
ATOM 660 N N . ASN A 1 84 ? -4.68 -20.391 -14.195 1 96.44 84 ASN A N 1
ATOM 661 C CA . ASN A 1 84 ? -5.82 -19.672 -14.773 1 96.44 84 ASN A CA 1
ATOM 662 C C . ASN A 1 84 ? -6.41 -18.672 -13.781 1 96.44 84 ASN A C 1
ATOM 664 O O . ASN A 1 84 ? -6.773 -17.562 -14.164 1 96.44 84 ASN A O 1
ATOM 668 N N . ALA A 1 85 ? -6.52 -19.062 -12.586 1 96.75 85 ALA A N 1
ATOM 669 C CA . ALA A 1 85 ? -7.043 -18.188 -11.547 1 96.75 85 ALA A CA 1
ATOM 670 C C . ALA A 1 85 ? -6.148 -16.953 -11.367 1 96.75 85 ALA A C 1
ATOM 672 O O . ALA A 1 85 ? -6.641 -15.852 -11.133 1 96.75 85 ALA A O 1
ATOM 673 N N . MET A 1 86 ? -4.871 -17.172 -11.461 1 97.69 86 MET A N 1
ATOM 674 C CA . MET A 1 86 ? -3.93 -16.062 -11.344 1 97.69 86 MET A CA 1
ATOM 675 C C . MET A 1 86 ? -4.098 -15.086 -12.492 1 97.69 86 MET A C 1
ATOM 677 O O . MET A 1 86 ? -4.031 -13.875 -12.297 1 97.69 86 MET A O 1
ATOM 681 N N . VAL A 1 87 ? -4.281 -15.609 -13.68 1 97.62 87 VAL A N 1
ATOM 682 C CA . VAL A 1 87 ? -4.473 -14.766 -14.859 1 97.62 87 VAL A CA 1
ATOM 683 C C . VAL A 1 87 ? -5.762 -13.961 -14.711 1 97.62 87 VAL A C 1
ATOM 685 O O . VAL A 1 87 ? -5.793 -12.766 -15.016 1 97.62 87 VAL A O 1
ATOM 688 N N . GLU A 1 88 ? -6.777 -14.617 -14.258 1 97.56 88 GLU A N 1
ATOM 689 C CA . GLU A 1 88 ? -8.047 -13.938 -14.031 1 97.56 88 GLU A CA 1
ATOM 690 C C . GLU A 1 88 ? -7.91 -12.852 -12.969 1 97.56 88 GLU A C 1
ATOM 692 O O . GLU A 1 88 ? -8.453 -11.758 -13.125 1 97.56 88 GLU A O 1
ATOM 697 N N . ARG A 1 89 ? -7.219 -13.195 -11.906 1 97.69 89 ARG A N 1
ATOM 698 C CA . ARG A 1 89 ? -6.984 -12.234 -10.828 1 97.69 89 ARG A CA 1
ATOM 699 C C . ARG A 1 89 ? -6.227 -11.016 -11.344 1 97.69 89 ARG A C 1
ATOM 701 O O . ARG A 1 89 ? -6.547 -9.883 -10.984 1 97.69 89 ARG A O 1
ATOM 708 N N . ARG A 1 90 ? -5.211 -11.242 -12.133 1 97.75 90 ARG A N 1
ATOM 709 C CA . ARG A 1 90 ? -4.465 -10.133 -12.727 1 97.75 90 ARG A CA 1
ATOM 710 C C . ARG A 1 90 ? -5.387 -9.219 -13.523 1 97.75 90 ARG A C 1
ATOM 712 O O . ARG A 1 90 ? -5.305 -7.992 -13.406 1 97.75 90 ARG A O 1
ATOM 719 N N . SER A 1 91 ? -6.238 -9.789 -14.359 1 97.94 91 SER A N 1
ATOM 720 C CA . SER A 1 91 ? -7.156 -9.008 -15.188 1 97.94 91 SER A CA 1
ATOM 721 C C . SER A 1 91 ? -8.141 -8.227 -14.328 1 97.94 91 SER A C 1
ATOM 723 O O . SER A 1 91 ? -8.445 -7.07 -14.617 1 97.94 91 SER A O 1
ATOM 725 N N . GLU A 1 92 ? -8.586 -8.867 -13.289 1 97.62 92 GLU A N 1
ATOM 726 C CA . GLU A 1 92 ? -9.516 -8.211 -12.367 1 97.62 92 GLU A CA 1
ATOM 727 C C . GLU A 1 92 ? -8.859 -7.012 -11.688 1 97.62 92 GLU A C 1
ATOM 729 O O . GLU A 1 92 ? -9.461 -5.938 -11.609 1 97.62 92 GLU A O 1
ATOM 734 N N . LEU A 1 93 ? -7.672 -7.191 -11.203 1 98 93 LEU A N 1
ATOM 735 C CA . LEU A 1 93 ? -6.957 -6.121 -10.516 1 98 93 LEU A CA 1
ATOM 736 C C . LEU A 1 93 ? -6.598 -5 -11.484 1 98 93 LEU A C 1
ATOM 738 O O . LEU A 1 93 ? -6.641 -3.822 -11.125 1 98 93 LEU A O 1
ATOM 742 N N . GLN A 1 94 ? -6.262 -5.379 -12.688 1 97.81 94 GLN A N 1
ATOM 743 C CA . GLN A 1 94 ? -5.957 -4.379 -13.703 1 97.81 94 GLN A CA 1
ATOM 744 C C . GLN A 1 94 ? -7.176 -3.514 -14.008 1 97.81 94 GLN A C 1
ATOM 746 O O . GLN A 1 94 ? -7.074 -2.287 -14.07 1 97.81 94 GLN A O 1
ATOM 751 N N . GLN A 1 95 ? -8.25 -4.164 -14.172 1 97.56 95 GLN A N 1
ATOM 752 C CA . GLN A 1 95 ? -9.484 -3.434 -14.445 1 97.56 95 GLN A CA 1
ATOM 753 C C . GLN A 1 95 ? -9.875 -2.557 -13.266 1 97.56 95 GLN A C 1
ATOM 755 O O . GLN A 1 95 ? -10.32 -1.421 -13.445 1 97.56 95 GLN A O 1
ATOM 760 N N . ALA A 1 96 ? -9.75 -3.123 -12.102 1 97.12 96 ALA A N 1
ATOM 761 C CA . ALA A 1 96 ? -10.062 -2.359 -10.891 1 97.12 96 ALA A CA 1
ATOM 762 C C . ALA A 1 96 ? -9.203 -1.098 -10.805 1 97.12 96 ALA A C 1
ATOM 764 O O . ALA A 1 96 ? -9.695 -0.034 -10.422 1 97.12 96 ALA A O 1
ATOM 765 N N . LEU A 1 97 ? -7.945 -1.208 -11.18 1 96.75 97 LEU A N 1
ATOM 766 C CA . LEU A 1 97 ? -7.043 -0.063 -11.125 1 96.75 97 LEU A CA 1
ATOM 767 C C . LEU A 1 97 ? -7.398 0.96 -12.195 1 96.75 97 LEU A C 1
ATOM 769 O O . LEU A 1 97 ? -7.332 2.168 -11.953 1 96.75 97 LEU A O 1
ATOM 773 N N . VAL A 1 98 ? -7.754 0.515 -13.352 1 96.56 98 VAL A N 1
ATOM 774 C CA . VAL A 1 98 ? -8.172 1.4 -14.43 1 96.56 98 VAL A CA 1
ATOM 775 C C . VAL A 1 98 ? -9.43 2.162 -14.016 1 96.56 98 VAL A C 1
ATOM 777 O O . VAL A 1 98 ? -9.508 3.383 -14.172 1 96.56 98 VAL A O 1
ATOM 780 N N . ASP A 1 99 ? -10.383 1.371 -13.461 1 96.12 99 ASP A N 1
ATOM 781 C CA . ASP A 1 99 ? -11.609 1.99 -12.977 1 96.12 99 ASP A CA 1
ATOM 782 C C . ASP A 1 99 ? -11.328 2.992 -11.859 1 96.12 99 ASP A C 1
ATOM 784 O O . ASP A 1 99 ? -11.969 4.039 -11.781 1 96.12 99 ASP A O 1
ATOM 788 N N . PHE A 1 100 ? -10.461 2.645 -11.047 1 96.06 100 PHE A N 1
ATOM 789 C CA . PHE A 1 100 ? -10.086 3.49 -9.922 1 96.06 100 PHE A CA 1
ATOM 790 C C . PHE A 1 100 ? -9.516 4.816 -10.406 1 96.06 100 PHE A C 1
ATOM 792 O O . PHE A 1 100 ? -9.766 5.863 -9.805 1 96.06 100 PHE A O 1
ATOM 799 N N . ARG A 1 101 ? -8.773 4.836 -11.516 1 92.88 101 ARG A N 1
ATOM 800 C CA . ARG A 1 101 ? -8.055 6.008 -12.008 1 92.88 101 ARG A CA 1
ATOM 801 C C . ARG A 1 101 ? -8.867 6.742 -13.07 1 92.88 101 ARG A C 1
ATOM 803 O O . ARG A 1 101 ? -8.383 7.695 -13.68 1 92.88 101 ARG A O 1
ATOM 810 N N . GLU A 1 102 ? -9.984 6.379 -13.312 1 93.06 102 GLU A N 1
ATOM 811 C CA . GLU A 1 102 ? -10.797 6.898 -14.406 1 93.06 102 GLU A CA 1
ATOM 812 C C . GLU A 1 102 ? -11.125 8.375 -14.195 1 93.06 102 GLU A C 1
ATOM 814 O O . GLU A 1 102 ? -11.055 9.172 -15.141 1 93.06 102 GLU A O 1
ATOM 819 N N . SER A 1 103 ? -11.539 8.664 -12.992 1 90.38 103 SER A N 1
ATOM 820 C CA . SER A 1 103 ? -11.891 10.047 -12.68 1 90.38 103 SER A CA 1
ATOM 821 C C . SER A 1 103 ? -11.578 10.383 -11.227 1 90.38 103 SER A C 1
ATOM 823 O O . SER A 1 103 ? -11.102 9.531 -10.477 1 90.38 103 SER A O 1
ATOM 825 N N . LEU A 1 104 ? -11.875 11.641 -10.891 1 85 104 LEU A N 1
ATOM 826 C CA . LEU A 1 104 ? -11.602 12.109 -9.531 1 85 104 LEU A CA 1
ATOM 827 C C . LEU A 1 104 ? -12.594 11.5 -8.539 1 85 104 LEU A C 1
ATOM 829 O O . LEU A 1 104 ? -12.281 11.375 -7.352 1 85 104 LEU A O 1
ATOM 833 N N . TYR A 1 105 ? -13.734 11.125 -9.008 1 89.25 105 TYR A N 1
ATOM 834 C CA . TYR A 1 105 ? -14.75 10.586 -8.109 1 89.25 105 TYR A CA 1
ATOM 835 C C . TYR A 1 105 ? -14.82 9.07 -8.211 1 89.25 105 TYR A C 1
ATOM 837 O O . TYR A 1 105 ? -15.422 8.414 -7.359 1 89.25 105 TYR A O 1
ATOM 845 N N . SER A 1 106 ? -14.125 8.453 -9.125 1 93.62 106 SER A N 1
ATOM 846 C CA . SER A 1 106 ? -14.211 7.023 -9.398 1 93.62 106 SER A CA 1
ATOM 847 C C . SER A 1 106 ? -13.719 6.199 -8.211 1 93.62 106 SER A C 1
ATOM 849 O O . SER A 1 106 ? -14.32 5.188 -7.855 1 93.62 106 SER A O 1
ATOM 851 N N . PRO A 1 107 ? -12.633 6.684 -7.578 1 93.25 107 PRO A N 1
ATOM 852 C CA . PRO A 1 107 ? -12.156 5.91 -6.426 1 93.25 107 PRO A CA 1
ATOM 853 C C . PRO A 1 107 ? -13.211 5.77 -5.336 1 93.25 107 PRO A C 1
ATOM 855 O O . PRO A 1 107 ? -13.367 4.691 -4.758 1 93.25 107 PRO A O 1
ATOM 858 N N . TYR A 1 108 ? -13.938 6.82 -5.129 1 92.56 108 TYR A N 1
ATOM 859 C CA . TYR A 1 108 ? -14.953 6.816 -4.082 1 92.56 108 TYR A CA 1
ATOM 860 C C . TYR A 1 108 ? -16.125 5.918 -4.461 1 92.56 108 TYR A C 1
ATOM 862 O O . TYR A 1 108 ? -16.656 5.188 -3.621 1 92.56 108 TYR A O 1
ATOM 870 N N . LEU A 1 109 ? -16.484 5.918 -5.684 1 94.06 109 LEU A N 1
ATOM 871 C CA . LEU A 1 109 ? -17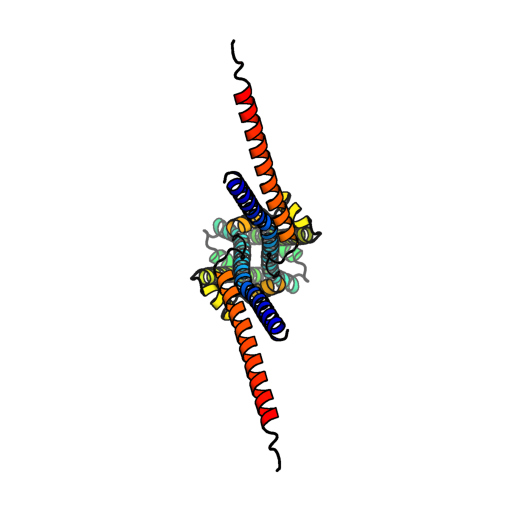.578 5.09 -6.176 1 94.06 109 LEU A CA 1
ATOM 872 C C . LEU A 1 109 ? -17.203 3.613 -6.133 1 94.06 109 LEU A C 1
ATOM 874 O O . LEU A 1 109 ? -18 2.773 -5.727 1 94.06 109 LEU A O 1
ATOM 878 N N . GLN A 1 110 ? -15.977 3.277 -6.512 1 95.19 110 GLN A N 1
ATOM 879 C CA . GLN A 1 110 ? -15.531 1.889 -6.48 1 95.19 110 GLN A CA 1
ATOM 880 C C . GLN A 1 110 ? -15.492 1.357 -5.051 1 95.19 110 GLN A C 1
ATOM 882 O O . GLN A 1 110 ? -15.914 0.231 -4.789 1 95.19 110 GLN A O 1
ATOM 887 N N . LEU A 1 111 ? -14.969 2.188 -4.238 1 93.88 111 LEU A N 1
ATOM 888 C CA . LEU A 1 111 ? -14.859 1.767 -2.848 1 93.88 111 LEU A CA 1
ATOM 889 C C . LEU A 1 111 ? -16.234 1.523 -2.238 1 93.88 111 LEU A C 1
ATOM 891 O O . LEU A 1 111 ? -16.406 0.613 -1.425 1 93.88 111 LEU A O 1
ATOM 895 N N . ALA A 1 112 ? -17.219 2.248 -2.615 1 93.44 112 ALA A N 1
ATOM 896 C CA . ALA A 1 112 ? -18.562 2.17 -2.039 1 93.44 112 ALA A CA 1
ATOM 897 C C . ALA A 1 112 ? -19.375 1.05 -2.686 1 93.44 112 ALA A C 1
ATOM 899 O O . ALA A 1 112 ? -20.109 0.335 -2.004 1 93.44 112 ALA A O 1
ATOM 900 N N . PHE A 1 113 ? -19.156 0.814 -3.994 1 93.38 113 PHE A N 1
ATOM 901 C CA . PHE A 1 113 ? -20.141 -0.009 -4.691 1 93.38 113 PHE A CA 1
ATOM 902 C C . PHE A 1 113 ? -19.484 -1.257 -5.27 1 93.38 113 PHE A C 1
ATOM 904 O O . PHE A 1 113 ? -20.141 -2.275 -5.477 1 93.38 113 PHE A O 1
ATOM 911 N N . ALA A 1 114 ? -18.219 -1.214 -5.566 1 93.31 114 ALA A N 1
ATOM 912 C CA . ALA A 1 114 ? -17.578 -2.354 -6.219 1 93.31 114 ALA A CA 1
ATOM 913 C C . ALA A 1 114 ? -16.125 -2.49 -5.789 1 93.31 114 ALA A C 1
ATOM 915 O O . ALA A 1 114 ? -15.227 -2.564 -6.629 1 93.31 114 ALA A O 1
ATOM 916 N N . PRO A 1 115 ? -15.906 -2.584 -4.512 1 93.19 115 PRO A N 1
ATOM 917 C CA . PRO A 1 115 ? -14.531 -2.754 -4.055 1 93.19 115 PRO A CA 1
ATOM 918 C C . PRO A 1 115 ? -14.023 -4.188 -4.219 1 93.19 115 PRO A C 1
ATOM 920 O O . PRO A 1 115 ? -14.828 -5.117 -4.336 1 93.19 115 PRO A O 1
ATOM 923 N N . GLN A 1 116 ? -12.719 -4.266 -4.383 1 96.69 116 GLN A N 1
ATOM 924 C CA . GLN A 1 116 ? -12.125 -5.57 -4.105 1 96.69 116 GLN A CA 1
ATOM 925 C C . GLN A 1 116 ? -12.156 -5.883 -2.611 1 96.69 116 GLN A C 1
ATOM 927 O O . GLN A 1 116 ? -11.375 -5.324 -1.839 1 96.69 116 GLN A O 1
ATOM 932 N N . ALA A 1 117 ? -12.93 -6.824 -2.193 1 95.81 117 ALA A N 1
ATOM 933 C CA . ALA A 1 117 ? -13.273 -7.039 -0.791 1 95.81 117 ALA A CA 1
ATOM 934 C C . ALA A 1 117 ? -12.039 -7.391 0.033 1 95.81 117 ALA A C 1
ATOM 936 O O . ALA A 1 117 ? -11.883 -6.914 1.161 1 95.81 117 ALA A O 1
ATOM 937 N N . ASP A 1 118 ? -11.219 -8.242 -0.482 1 96.62 118 ASP A N 1
ATOM 938 C CA . ASP A 1 118 ? -10.031 -8.664 0.264 1 96.62 118 ASP A CA 1
ATOM 939 C C . ASP A 1 118 ? -9.07 -7.5 0.479 1 96.62 118 ASP A C 1
ATOM 941 O O . ASP A 1 118 ? -8.508 -7.344 1.565 1 96.62 118 ASP A O 1
ATOM 945 N N . ILE A 1 119 ? -8.945 -6.641 -0.537 1 97.62 119 ILE A N 1
ATOM 946 C CA . ILE A 1 119 ? -8.031 -5.504 -0.447 1 97.62 119 ILE A CA 1
ATOM 947 C C . ILE A 1 119 ? -8.617 -4.445 0.483 1 97.62 119 ILE A C 1
ATOM 949 O O . ILE A 1 119 ? -7.898 -3.85 1.289 1 97.62 119 ILE A O 1
ATOM 953 N N . ARG A 1 120 ? -9.945 -4.199 0.362 1 96.19 120 ARG A N 1
ATOM 954 C CA . ARG A 1 120 ? -10.586 -3.238 1.258 1 96.19 120 ARG A CA 1
ATOM 955 C C . ARG A 1 120 ? -10.398 -3.645 2.715 1 96.19 120 ARG A C 1
ATOM 957 O O . ARG A 1 120 ? -10.102 -2.803 3.566 1 96.19 120 ARG A O 1
ATOM 964 N N . ARG A 1 121 ? -10.555 -4.871 3.055 1 95.31 121 ARG A N 1
ATOM 965 C CA . ARG A 1 121 ? -10.375 -5.375 4.414 1 95.31 121 ARG A CA 1
ATOM 966 C C . ARG A 1 121 ? -8.938 -5.203 4.879 1 95.31 121 ARG A C 1
ATOM 968 O O . ARG A 1 121 ? -8.688 -4.812 6.02 1 95.31 121 ARG A O 1
ATOM 975 N N . GLU A 1 122 ? -8.07 -5.504 4.016 1 94.69 122 GLU A N 1
ATOM 976 C CA . GLU A 1 122 ? -6.652 -5.344 4.332 1 94.69 122 GLU A CA 1
ATOM 977 C C . GLU A 1 122 ? -6.324 -3.895 4.676 1 94.69 122 GLU A C 1
ATOM 979 O O . GLU A 1 122 ? -5.613 -3.627 5.648 1 94.69 122 GLU A O 1
ATOM 984 N N . VAL A 1 123 ? -6.848 -2.982 3.811 1 93.56 123 VAL A N 1
ATOM 985 C CA . VAL A 1 123 ? -6.586 -1.563 4.023 1 93.56 123 VAL A CA 1
ATOM 986 C C . VAL A 1 123 ? -7.246 -1.106 5.324 1 93.56 123 VAL A C 1
ATOM 988 O O . VAL A 1 123 ? -6.656 -0.344 6.094 1 93.56 123 VAL A O 1
ATOM 991 N N . TRP A 1 124 ? -8.422 -1.643 5.59 1 90.81 124 TRP A N 1
ATOM 992 C CA . TRP A 1 124 ? -9.125 -1.296 6.82 1 90.81 124 TRP A CA 1
ATOM 993 C C . TRP A 1 124 ? -8.344 -1.75 8.047 1 90.81 124 TRP A C 1
ATOM 995 O O . TRP A 1 124 ? -8.203 -1 9.016 1 90.81 124 TRP A O 1
ATOM 1005 N N . ASP A 1 125 ? -7.754 -2.877 7.988 1 90.25 125 ASP A N 1
ATOM 1006 C CA . ASP A 1 125 ? -7.055 -3.488 9.117 1 90.25 125 ASP A CA 1
ATOM 1007 C C . ASP A 1 125 ? -5.699 -2.83 9.344 1 90.25 125 ASP A C 1
ATOM 1009 O O . ASP A 1 125 ? -5.191 -2.811 10.469 1 90.25 125 ASP A O 1
ATOM 1013 N N . ASN A 1 126 ? -5.16 -2.293 8.312 1 85.19 126 ASN A N 1
ATOM 1014 C CA . ASN A 1 126 ? -3.805 -1.766 8.422 1 85.19 126 ASN A CA 1
ATOM 1015 C C . ASN A 1 126 ? -3.779 -0.248 8.266 1 85.19 126 ASN A C 1
ATOM 1017 O O . ASN A 1 126 ? -2.709 0.348 8.125 1 85.19 126 ASN A O 1
ATOM 1021 N N . TYR A 1 127 ? -4.977 0.234 8.195 1 84.69 127 TYR A N 1
ATOM 1022 C CA . TYR A 1 127 ? -5.035 1.679 8 1 84.69 127 TYR A CA 1
ATOM 1023 C C . TYR A 1 127 ? -4.523 2.414 9.234 1 84.69 127 TYR A C 1
ATOM 1025 O O . TYR A 1 127 ? -4.945 2.125 10.359 1 84.69 127 TYR A O 1
ATOM 1033 N N . SER A 1 128 ? -3.488 2.967 9.07 1 71.06 128 SER A N 1
ATOM 1034 C CA . SER A 1 128 ? -2.982 3.834 10.125 1 71.06 128 SER A CA 1
ATOM 1035 C C . SER A 1 128 ? -3.52 5.254 9.984 1 71.06 128 SER A C 1
ATOM 1037 O O . SER A 1 128 ? -3.586 5.789 8.875 1 71.06 128 SER A O 1
ATOM 1039 N N . HIS A 1 129 ? -4.504 5.496 10.906 1 58.47 129 HIS A N 1
ATOM 1040 C CA . HIS A 1 129 ? -5.02 6.859 10.898 1 58.47 129 HIS A CA 1
ATOM 1041 C C . HIS A 1 129 ? -3.936 7.855 10.5 1 58.47 129 HIS A C 1
ATOM 1043 O O . HIS A 1 129 ? -2.746 7.605 10.719 1 58.47 129 HIS A O 1
ATOM 1049 N N . ASN A 1 130 ? -4.266 8.844 9.625 1 51.81 130 ASN A N 1
ATOM 1050 C CA . ASN A 1 130 ? -3.469 9.789 8.844 1 51.81 130 ASN A CA 1
ATOM 1051 C C . ASN A 1 130 ? -2.18 10.164 9.562 1 51.81 130 ASN A C 1
ATOM 1053 O O . ASN A 1 130 ? -2.162 10.289 10.789 1 51.81 130 ASN A O 1
ATOM 1057 N N . ILE A 1 131 ? -0.891 9.875 8.781 1 52.22 131 ILE A N 1
ATOM 1058 C CA . ILE A 1 131 ? 0.478 10.312 9.023 1 52.22 131 ILE A CA 1
ATOM 1059 C C . ILE A 1 131 ? 0.465 11.625 9.805 1 52.22 131 ILE A C 1
ATOM 1061 O O . ILE A 1 131 ? 1.303 11.836 10.688 1 52.22 131 ILE A O 1
ATOM 1065 N N . LEU A 1 132 ? -0.693 12.352 9.547 1 54.12 132 LEU A N 1
ATOM 1066 C CA . LEU A 1 132 ? -0.654 13.672 10.164 1 54.12 132 LEU A CA 1
ATOM 1067 C C . LEU A 1 132 ? -0.76 13.562 11.688 1 54.12 132 LEU A C 1
ATOM 1069 O O . LEU A 1 132 ? -0.248 14.422 12.406 1 54.12 132 LEU A O 1
ATOM 1073 N N . LEU A 1 133 ? -1.144 12.32 12.008 1 58.66 133 LEU A N 1
ATOM 1074 C CA . LEU A 1 133 ? -1.358 12.227 13.445 1 58.66 133 LEU A CA 1
ATOM 1075 C C . LEU A 1 133 ? -0.307 11.328 14.094 1 58.66 133 LEU A C 1
ATOM 1077 O O . LEU A 1 133 ? -0.309 11.141 15.312 1 58.66 133 LEU A O 1
ATOM 1081 N N . LYS A 1 134 ? 0.654 11.148 13.25 1 68.56 134 LYS A N 1
ATOM 1082 C CA . LYS A 1 134 ? 1.677 10.289 13.836 1 68.56 134 LYS A CA 1
ATOM 1083 C C . LYS A 1 134 ? 2.742 11.109 14.555 1 68.56 134 LYS A C 1
ATOM 1085 O O . LYS A 1 134 ? 3.342 12.016 13.961 1 68.56 134 LYS A O 1
ATOM 1090 N N . GLY A 1 135 ? 2.943 10.797 15.68 1 72.31 135 GLY A N 1
ATOM 1091 C CA . GLY A 1 135 ? 3.9 11.5 16.516 1 72.31 135 GLY A CA 1
ATOM 1092 C C . GLY A 1 135 ? 5.301 11.523 15.93 1 72.31 135 GLY A C 1
ATOM 1093 O O . GLY A 1 135 ? 5.992 12.539 16.016 1 72.31 135 GLY A O 1
ATOM 1094 N N . ASP A 1 136 ? 5.668 10.477 15.312 1 75.5 136 ASP A N 1
ATOM 1095 C CA . ASP A 1 136 ? 6.996 10.445 14.711 1 75.5 136 ASP A CA 1
ATOM 1096 C C . ASP A 1 136 ? 7.086 11.398 13.523 1 75.5 136 ASP A C 1
ATOM 1098 O O . ASP A 1 136 ? 8.117 12.039 13.312 1 75.5 136 ASP A O 1
ATOM 1102 N N . ALA A 1 137 ? 6.012 11.484 12.75 1 77.56 137 ALA A N 1
ATOM 1103 C CA . ALA A 1 137 ? 5.996 12.414 11.617 1 77.56 137 ALA A CA 1
ATOM 1104 C C . ALA A 1 137 ? 6.133 13.859 12.094 1 77.56 137 ALA A C 1
ATOM 1106 O O . ALA A 1 137 ? 6.871 14.648 11.5 1 77.56 137 ALA A O 1
ATOM 1107 N N . ILE A 1 138 ? 5.484 14.141 13.164 1 78.75 138 ILE A N 1
ATOM 1108 C CA . ILE A 1 138 ? 5.555 15.484 13.742 1 78.75 138 ILE A CA 1
ATOM 1109 C C . ILE A 1 138 ? 6.965 15.75 14.266 1 78.75 138 ILE A C 1
ATOM 1111 O O . ILE A 1 138 ? 7.551 16.797 13.984 1 78.75 138 ILE A O 1
ATOM 1115 N N . ALA A 1 139 ? 7.465 14.852 14.953 1 84.62 139 ALA A N 1
ATOM 1116 C CA . ALA A 1 139 ? 8.797 15.008 15.531 1 84.62 139 ALA A CA 1
ATOM 1117 C C . ALA A 1 139 ? 9.852 15.18 14.445 1 84.62 139 ALA A C 1
ATOM 1119 O O . ALA A 1 139 ? 10.656 16.125 14.5 1 84.62 139 ALA A O 1
ATOM 1120 N N . ILE A 1 140 ? 9.828 14.383 13.508 1 84.5 140 ILE A N 1
ATOM 1121 C CA . ILE A 1 140 ? 10.812 14.43 12.43 1 84.5 140 ILE A CA 1
ATOM 1122 C C . ILE A 1 140 ? 10.609 15.695 11.594 1 84.5 140 ILE A C 1
ATOM 1124 O O . ILE A 1 140 ? 11.57 16.328 11.164 1 84.5 140 ILE A O 1
ATOM 1128 N N . GLY A 1 141 ? 9.359 16 11.359 1 84.06 141 GLY A N 1
ATOM 1129 C CA . GLY A 1 141 ? 9.07 17.25 10.664 1 84.06 141 GLY A CA 1
ATOM 1130 C C . GLY A 1 141 ? 9.609 18.469 11.375 1 84.06 141 GLY A C 1
ATOM 1131 O O . GLY A 1 141 ? 10.32 19.297 10.781 1 84.06 141 GLY A O 1
ATOM 1132 N N . LEU A 1 142 ? 9.297 18.547 12.641 1 88.12 142 LEU A N 1
ATOM 1133 C CA . LEU A 1 142 ? 9.758 19.688 13.43 1 88.12 142 LEU A CA 1
ATOM 1134 C C . LEU A 1 142 ? 11.281 19.734 13.492 1 88.12 142 LEU A C 1
ATOM 1136 O O . LEU A 1 142 ? 11.875 20.797 13.336 1 88.12 142 LEU A O 1
ATOM 1140 N N . LEU A 1 143 ? 11.891 18.594 13.688 1 91.06 143 LEU A N 1
ATOM 1141 C CA . LEU A 1 143 ? 13.352 18.531 13.734 1 91.06 143 LEU A CA 1
ATOM 1142 C C . LEU A 1 143 ? 13.953 18.953 12.398 1 91.06 143 LEU A C 1
ATOM 1144 O O . LEU A 1 143 ? 14.922 19.719 12.359 1 91.06 14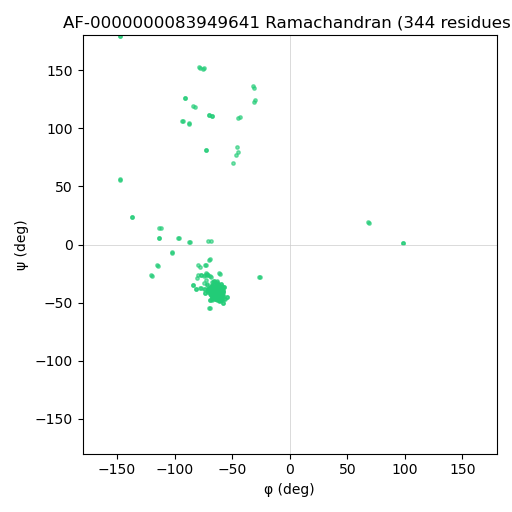3 LEU A O 1
ATOM 1148 N N . SER A 1 144 ? 13.367 18.547 11.398 1 91.38 144 SER A N 1
ATOM 1149 C CA . SER A 1 144 ? 13.852 18.891 10.07 1 91.38 144 SER A CA 1
ATOM 1150 C C . SER A 1 144 ? 13.641 20.375 9.781 1 91.38 144 SER A C 1
ATOM 1152 O O . SER A 1 144 ? 14.492 21.016 9.172 1 91.38 144 SER A O 1
ATOM 1154 N N . GLY A 1 145 ? 12.484 20.859 10.172 1 90.44 145 GLY A N 1
ATOM 1155 C CA . GLY A 1 145 ? 12.242 22.281 10.031 1 90.44 145 GLY A CA 1
ATOM 1156 C C . GLY A 1 145 ? 13.242 23.141 10.789 1 90.44 145 GLY A C 1
ATOM 1157 O O . GLY A 1 145 ? 13.797 24.094 10.234 1 90.44 145 GLY A O 1
ATOM 1158 N N . LEU A 1 146 ? 13.523 22.719 11.984 1 92.62 146 LEU A N 1
ATOM 1159 C CA . LEU A 1 146 ? 14.477 23.438 12.82 1 92.62 146 LEU A CA 1
ATOM 1160 C C . LEU A 1 146 ? 15.883 23.375 12.219 1 92.62 146 LEU A C 1
ATOM 1162 O O . LEU A 1 146 ? 16.594 24.375 12.188 1 92.62 146 LEU A O 1
ATOM 1166 N N . LEU A 1 147 ? 16.281 22.203 11.758 1 93.56 147 LEU A N 1
ATOM 1167 C CA . LEU A 1 147 ? 17.609 22.016 11.172 1 93.56 147 LEU A CA 1
ATOM 1168 C C . LEU A 1 147 ? 17.781 22.859 9.914 1 93.56 147 LEU A C 1
ATOM 1170 O O . LEU A 1 147 ? 18.812 23.5 9.719 1 93.56 147 LEU A O 1
ATOM 1174 N N . LEU A 1 148 ? 16.781 22.828 9.141 1 92 148 LEU A N 1
ATOM 1175 C CA . LEU A 1 148 ? 16.859 23.609 7.91 1 92 148 LEU A CA 1
ATOM 1176 C C . LEU A 1 148 ? 16.906 25.094 8.211 1 92 148 LEU A C 1
ATOM 1178 O O . LEU A 1 148 ? 17.672 25.844 7.602 1 92 148 LEU A O 1
ATOM 1182 N N . ALA A 1 149 ? 16.125 25.531 9.078 1 89.56 149 ALA A N 1
ATOM 1183 C CA . ALA A 1 149 ? 16.125 26.938 9.461 1 89.56 149 ALA A CA 1
ATOM 1184 C C . ALA A 1 149 ? 17.469 27.328 10.07 1 89.56 149 ALA A C 1
ATOM 1186 O O . ALA A 1 149 ? 18 28.391 9.75 1 89.56 149 ALA A O 1
ATOM 1187 N N . ALA A 1 150 ? 18.016 26.562 10.938 1 91 150 ALA A N 1
ATOM 1188 C CA . ALA A 1 150 ? 19.297 26.812 11.586 1 91 150 ALA A CA 1
ATOM 1189 C C . ALA A 1 150 ? 20.438 26.844 10.57 1 91 150 ALA A C 1
ATOM 1191 O O . ALA A 1 150 ? 21.344 27.672 10.648 1 91 150 ALA A O 1
ATOM 1192 N N . SER A 1 151 ? 20.422 25.875 9.68 1 91.69 151 SER A N 1
ATOM 1193 C CA . SER A 1 151 ? 21.438 25.812 8.641 1 91.69 151 SER A CA 1
ATOM 1194 C C . SER A 1 151 ? 21.438 27.062 7.785 1 91.69 151 SER A C 1
ATOM 1196 O O . SER A 1 151 ? 22.5 27.578 7.414 1 91.69 151 SER A O 1
ATOM 1198 N N . ALA A 1 152 ? 20.312 27.516 7.488 1 87.25 152 ALA A N 1
ATOM 1199 C CA . ALA A 1 152 ? 20.203 28.734 6.691 1 87.25 152 ALA A CA 1
ATOM 1200 C C . ALA A 1 152 ? 20.766 29.938 7.457 1 87.25 152 ALA A C 1
ATOM 1202 O O . ALA A 1 152 ? 21.453 30.781 6.883 1 87.25 152 ALA A O 1
ATOM 1203 N N . GLU A 1 153 ? 20.422 30 8.742 1 86.25 153 GLU A N 1
ATOM 1204 C CA . GLU A 1 153 ? 20.953 31.078 9.578 1 86.25 153 GLU A CA 1
ATOM 1205 C C . GLU A 1 153 ? 22.484 31.031 9.641 1 86.25 153 GLU A C 1
ATOM 1207 O O . GLU A 1 153 ? 23.141 32.062 9.578 1 86.25 153 GLU A O 1
ATOM 1212 N N . LEU A 1 154 ? 22.984 29.875 9.75 1 89.94 154 LEU A N 1
ATOM 1213 C CA . LEU A 1 154 ? 24.438 29.703 9.812 1 89.94 154 LEU A CA 1
ATOM 1214 C C . LEU A 1 154 ? 25.094 30.125 8.492 1 89.94 154 LEU A C 1
ATOM 1216 O O . LEU A 1 154 ? 26.125 30.797 8.5 1 89.94 154 LEU A O 1
ATOM 1220 N N . LEU A 1 155 ? 24.469 29.734 7.48 1 88.94 155 LEU A N 1
ATOM 1221 C CA . LEU A 1 155 ? 25 30.078 6.164 1 88.94 155 LEU A CA 1
ATOM 1222 C C . LEU A 1 155 ? 24.969 31.578 5.941 1 88.94 155 LEU A C 1
ATOM 1224 O O . LEU A 1 155 ? 25.922 32.156 5.426 1 88.94 155 LEU A O 1
ATOM 1228 N N . LEU A 1 156 ? 23.875 32.281 6.301 1 84.38 156 LEU A N 1
ATOM 1229 C CA . LEU A 1 156 ? 23.766 33.719 6.141 1 84.38 156 LEU A CA 1
ATOM 1230 C C . LEU A 1 156 ? 24.75 34.469 7.039 1 84.38 156 LEU A C 1
ATOM 1232 O O . LEU A 1 156 ? 25.344 35.469 6.625 1 84.38 156 LEU A O 1
ATOM 1236 N N . SER A 1 157 ? 24.938 33.969 8.219 1 85.19 157 SER A N 1
ATOM 1237 C CA . SER A 1 157 ? 25.891 34.562 9.148 1 85.19 157 SER A CA 1
ATOM 1238 C C . SER A 1 157 ? 27.328 34.438 8.625 1 85.19 157 SER A C 1
ATOM 1240 O O . SER A 1 157 ? 28.109 35.375 8.742 1 85.19 157 SER A O 1
ATOM 1242 N N . LEU A 1 158 ? 27.641 33.25 8.07 1 89.44 158 LEU A N 1
ATOM 1243 C CA . LEU A 1 158 ? 28.969 33.031 7.516 1 89.44 158 LEU A CA 1
ATOM 1244 C C . LEU A 1 158 ? 29.203 33.938 6.309 1 89.44 158 LEU A C 1
ATOM 1246 O O . LEU A 1 158 ? 30.297 34.5 6.145 1 89.44 158 LEU A O 1
ATOM 1250 N N . CYS A 1 159 ? 28.219 34.031 5.484 1 87.5 159 CYS A N 1
ATOM 1251 C CA . CYS A 1 159 ? 28.328 34.938 4.332 1 87.5 159 CYS A CA 1
ATOM 1252 C C . CYS A 1 159 ? 28.516 36.375 4.766 1 87.5 159 CYS A C 1
ATOM 1254 O O . CYS A 1 159 ? 29.312 37.094 4.176 1 87.5 159 CYS A O 1
ATOM 1256 N N . TRP A 1 160 ? 27.812 36.781 5.805 1 82.69 160 TRP A N 1
ATOM 1257 C CA . TRP A 1 160 ? 27.938 38.156 6.336 1 82.69 160 TRP A CA 1
ATOM 1258 C C . TRP A 1 160 ? 29.344 38.375 6.883 1 82.69 160 TRP A C 1
ATOM 1260 O O . TRP A 1 160 ? 29.953 39.438 6.641 1 82.69 160 TRP A O 1
ATOM 1270 N N . LEU A 1 161 ? 29.906 37.406 7.496 1 85.56 161 LEU A N 1
ATOM 1271 C CA . LEU A 1 161 ? 31.25 37.5 8.055 1 85.56 161 LEU A CA 1
ATOM 1272 C C . LEU A 1 161 ? 32.312 37.531 6.941 1 85.56 161 LEU A C 1
ATOM 1274 O O . LEU A 1 161 ? 33.25 38.312 7.027 1 85.56 161 LEU A O 1
ATOM 1278 N N . ALA A 1 162 ? 32.062 36.75 5.934 1 87.5 162 ALA A N 1
ATOM 1279 C CA . ALA A 1 162 ? 32.969 36.75 4.805 1 87.5 162 ALA A CA 1
ATOM 1280 C C . ALA A 1 162 ? 32.969 38.062 4.059 1 87.5 162 ALA A C 1
ATOM 1282 O O . ALA A 1 162 ? 34 38.594 3.668 1 87.5 162 ALA A O 1
ATOM 1283 N N . LEU A 1 163 ? 31.844 38.656 3.875 1 85.31 163 LEU A N 1
ATOM 1284 C CA . LEU A 1 163 ? 31.719 39.938 3.193 1 85.31 163 LEU A CA 1
ATOM 1285 C C . LEU A 1 163 ? 32.344 41.062 4.023 1 85.31 163 LEU A C 1
ATOM 1287 O O . LEU A 1 163 ? 33 41.938 3.477 1 85.31 163 LEU A O 1
ATOM 1291 N N . ARG A 1 164 ? 32.156 40.969 5.328 1 85.19 164 ARG A N 1
ATOM 1292 C CA . ARG A 1 164 ? 32.75 41.938 6.23 1 85.19 164 ARG A CA 1
ATOM 1293 C C . ARG A 1 164 ? 34.281 41.844 6.211 1 85.19 164 ARG A C 1
ATOM 1295 O O . ARG A 1 164 ? 34.969 42.875 6.234 1 85.19 164 ARG A O 1
ATOM 1302 N N . ALA A 1 165 ? 34.75 40.656 6.035 1 85 165 ALA A N 1
ATOM 1303 C CA . ALA A 1 165 ? 36.219 40.406 5.996 1 85 165 ALA A CA 1
ATOM 1304 C C . ALA A 1 165 ? 36.812 40.906 4.68 1 85 165 ALA A C 1
ATOM 1306 O O . ALA A 1 165 ? 37.906 41.469 4.66 1 85 165 ALA A O 1
ATOM 1307 N N . LEU A 1 166 ? 36.062 40.688 3.703 1 82.81 166 LEU A N 1
ATOM 1308 C CA . LEU A 1 166 ? 36.531 41.125 2.389 1 82.81 166 LEU A CA 1
ATOM 1309 C C . LEU A 1 166 ? 36.531 42.656 2.275 1 82.81 166 LEU A C 1
ATOM 1311 O O . LEU A 1 166 ? 37.406 43.25 1.676 1 82.81 166 LEU A O 1
ATOM 1315 N N . PHE A 1 167 ? 35.562 43.219 2.859 1 75.69 167 PHE A N 1
ATOM 1316 C CA . PHE A 1 167 ? 35.469 44.688 2.793 1 75.69 167 PHE A CA 1
ATOM 1317 C C . PHE A 1 167 ? 36.406 45.312 3.816 1 75.69 167 PHE A C 1
ATOM 1319 O O . PHE A 1 167 ? 36.844 46.438 3.615 1 75.69 167 PHE A O 1
ATOM 1326 N N . ARG A 1 168 ? 36.688 44.719 4.84 1 68.44 168 ARG A N 1
ATOM 1327 C CA . ARG A 1 168 ? 37.656 45.281 5.77 1 68.44 168 ARG A CA 1
ATOM 1328 C C . ARG A 1 168 ? 39.062 45.188 5.215 1 68.44 168 ARG A C 1
ATOM 1330 O O . ARG A 1 168 ? 39.938 46.031 5.551 1 68.44 168 ARG A O 1
ATOM 1337 N N . ARG A 1 169 ? 39.406 44.25 4.445 1 60.38 169 ARG A N 1
ATOM 1338 C CA . ARG A 1 169 ? 40.781 44.156 3.971 1 60.38 169 ARG A CA 1
ATOM 1339 C C . ARG A 1 169 ? 41.062 45.281 2.965 1 60.38 169 ARG A C 1
ATOM 1341 O O . ARG A 1 169 ? 42.156 45.281 2.363 1 60.38 169 ARG A O 1
ATOM 1348 N N . ARG A 1 170 ? 40.281 46.219 2.594 1 55.34 170 ARG A N 1
ATOM 1349 C CA . ARG A 1 170 ? 40.938 47.25 1.813 1 55.34 170 ARG A CA 1
ATOM 1350 C C . ARG A 1 170 ? 41.844 48.125 2.699 1 55.34 170 ARG A C 1
ATOM 1352 O O . ARG A 1 170 ? 41.344 48.781 3.615 1 55.34 170 ARG A O 1
ATOM 1359 N N . PRO A 1 171 ? 43.062 47.656 2.988 1 55.22 171 PRO A N 1
ATOM 1360 C CA . PRO A 1 171 ? 44.031 48.531 3.607 1 55.22 171 PRO A CA 1
ATOM 1361 C C . PRO A 1 171 ? 44.094 49.906 2.965 1 55.22 171 PRO A C 1
ATOM 1363 O O . PRO A 1 171 ? 43.906 50.031 1.755 1 55.22 171 PRO A O 1
ATOM 1366 N N . SER A 1 172 ? 43.594 50.938 3.691 1 48.09 172 SER A N 1
ATOM 1367 C CA . SER A 1 172 ? 43.906 52.312 3.326 1 48.09 172 SER A CA 1
ATOM 1368 C C . SER A 1 172 ? 45.406 52.469 3 1 48.09 172 SER A C 1
ATOM 1370 O O . SER A 1 172 ? 46.25 52.156 3.826 1 48.09 172 SER A O 1
ATOM 1372 N N . ALA A 1 173 ? 45.875 52.125 1.883 1 51.12 173 ALA A N 1
ATOM 1373 C CA . ALA A 1 173 ? 47.125 52.781 1.531 1 51.12 173 ALA A CA 1
ATOM 1374 C C . ALA A 1 173 ? 47.094 54.281 1.775 1 51.12 173 ALA A C 1
ATOM 1376 O O . ALA A 1 173 ? 46.281 55 1.141 1 51.12 173 ALA A O 1
ATOM 1377 N N . ALA A 1 174 ? 47.219 54.812 3.127 1 32.53 174 ALA A N 1
ATOM 1378 C CA . ALA A 1 174 ? 48.094 56 3.141 1 32.53 174 ALA A CA 1
ATOM 1379 C C . ALA A 1 174 ? 49.531 55.625 2.938 1 32.53 174 ALA A C 1
ATOM 1381 O O . ALA A 1 174 ? 50 54.594 3.432 1 32.53 174 ALA A O 1
ATOM 1382 N N . MET B 1 1 ? 13.18 46.469 7.98 1 73.44 1 MET B N 1
ATOM 1383 C CA . MET B 1 1 ? 12.758 45.781 6.77 1 73.44 1 MET B CA 1
ATOM 1384 C C . MET B 1 1 ? 13.617 44.531 6.52 1 73.44 1 MET B C 1
ATOM 1386 O O . MET B 1 1 ? 13.102 43.438 6.281 1 73.44 1 MET B O 1
ATOM 1390 N N . LEU B 1 2 ? 14.922 44.656 6.559 1 78.44 2 LEU B N 1
ATOM 1391 C CA . LEU B 1 2 ? 15.836 43.531 6.344 1 78.44 2 LEU B CA 1
ATOM 1392 C C . LEU B 1 2 ? 15.664 42.469 7.422 1 78.44 2 LEU B C 1
ATOM 1394 O O . LEU B 1 2 ? 15.703 41.281 7.133 1 78.44 2 LEU B O 1
ATOM 1398 N N . ARG B 1 3 ? 15.312 42.938 8.609 1 82.69 3 ARG B N 1
ATOM 1399 C CA . ARG B 1 3 ? 15.102 42 9.711 1 82.69 3 ARG B CA 1
ATOM 1400 C C . ARG B 1 3 ? 13.828 41.188 9.508 1 82.69 3 ARG B C 1
ATOM 1402 O O . ARG B 1 3 ? 13.797 39.969 9.773 1 82.69 3 ARG B O 1
ATOM 1409 N N . THR B 1 4 ? 12.797 41.906 9.016 1 86.31 4 THR B N 1
ATOM 1410 C CA . THR B 1 4 ? 11.523 41.219 8.758 1 86.31 4 THR B CA 1
ATOM 1411 C C . THR B 1 4 ? 11.664 40.188 7.648 1 86.31 4 THR B C 1
ATOM 1413 O O . THR B 1 4 ? 11.117 39.094 7.742 1 86.31 4 THR B O 1
ATOM 1416 N N . ILE B 1 5 ? 12.398 40.531 6.602 1 83.94 5 ILE B N 1
ATOM 1417 C CA . ILE B 1 5 ? 12.633 39.594 5.496 1 83.94 5 ILE B CA 1
ATOM 1418 C C . ILE B 1 5 ? 13.398 38.375 5.996 1 83.94 5 ILE B C 1
ATOM 1420 O O . ILE B 1 5 ? 13.086 37.25 5.625 1 83.94 5 ILE B O 1
ATOM 1424 N N . ARG B 1 6 ? 14.344 38.656 6.82 1 83.38 6 ARG B N 1
ATOM 1425 C CA . ARG B 1 6 ? 15.125 37.562 7.398 1 83.38 6 ARG B CA 1
ATOM 1426 C C . ARG B 1 6 ? 14.242 36.625 8.219 1 83.38 6 ARG B C 1
ATOM 1428 O O . ARG B 1 6 ? 14.383 35.406 8.148 1 83.38 6 ARG B O 1
ATOM 1435 N N . ASP B 1 7 ? 13.289 37.188 8.953 1 85.31 7 ASP B N 1
ATOM 1436 C CA . ASP B 1 7 ? 12.383 36.406 9.789 1 85.31 7 ASP B CA 1
ATOM 1437 C C . ASP B 1 7 ? 11.438 35.562 8.938 1 85.31 7 ASP B C 1
ATOM 1439 O O . ASP B 1 7 ? 11.156 34.438 9.266 1 85.31 7 ASP B O 1
ATOM 1443 N N . TYR B 1 8 ? 10.984 36.25 7.957 1 86.94 8 TYR B N 1
ATOM 1444 C CA . TYR B 1 8 ? 10.07 35.531 7.078 1 86.94 8 TYR B CA 1
ATOM 1445 C C . TYR B 1 8 ? 10.805 34.406 6.352 1 86.94 8 TYR B C 1
ATOM 1447 O O . TYR B 1 8 ? 10.242 33.312 6.129 1 86.94 8 TYR B O 1
ATOM 1455 N N . LEU B 1 9 ? 11.992 34.594 5.957 1 87.25 9 LEU B N 1
ATOM 1456 C CA . LEU B 1 9 ? 12.781 33.562 5.289 1 87.25 9 LEU B CA 1
ATOM 1457 C C . LEU B 1 9 ? 13.031 32.375 6.223 1 87.25 9 LEU B C 1
ATOM 1459 O O . LEU B 1 9 ? 12.969 31.234 5.797 1 87.25 9 LEU B O 1
ATOM 1463 N N . ARG B 1 10 ? 13.289 32.812 7.504 1 88.44 10 ARG B N 1
ATOM 1464 C CA . ARG B 1 10 ? 13.484 31.766 8.508 1 88.44 10 ARG B CA 1
ATOM 1465 C C . ARG B 1 10 ? 12.227 30.922 8.672 1 88.44 10 ARG B C 1
ATOM 1467 O O . ARG B 1 10 ? 12.297 29.703 8.766 1 88.44 10 ARG B O 1
ATOM 1474 N N . LEU B 1 11 ? 11.156 31.578 8.648 1 89.69 11 LEU B N 1
ATOM 1475 C CA . LEU B 1 11 ? 9.883 30.891 8.789 1 89.69 11 LEU B CA 1
ATOM 1476 C C . LEU B 1 11 ? 9.602 30 7.578 1 89.69 11 LEU B C 1
ATOM 1478 O O . LEU B 1 11 ? 9.133 28.875 7.727 1 89.69 11 LEU B O 1
ATOM 1482 N N . LEU B 1 12 ? 9.852 30.531 6.441 1 89.94 12 LEU B N 1
ATOM 1483 C CA . LEU B 1 12 ? 9.641 29.766 5.215 1 89.94 12 LEU B CA 1
ATOM 1484 C C . LEU B 1 12 ? 10.523 28.531 5.188 1 89.94 12 LEU B C 1
ATOM 1486 O O . LEU B 1 12 ? 10.062 27.438 4.836 1 89.94 12 LEU B O 1
ATOM 1490 N N . LEU B 1 13 ? 11.758 28.703 5.547 1 90.5 13 LEU B N 1
ATOM 1491 C CA . LEU B 1 13 ? 12.695 27.578 5.555 1 90.5 13 LEU B CA 1
ATOM 1492 C C . LEU B 1 13 ? 12.281 26.531 6.594 1 90.5 13 LEU B C 1
ATOM 1494 O O . LEU B 1 13 ? 12.422 25.328 6.363 1 90.5 13 LEU B O 1
ATOM 1498 N N . PHE B 1 14 ? 11.789 27.078 7.688 1 91.81 14 PHE B N 1
ATOM 1499 C CA . PHE B 1 14 ? 11.281 26.172 8.719 1 91.81 14 PHE B CA 1
ATOM 1500 C C . PHE B 1 14 ? 10.125 25.344 8.18 1 91.81 14 PHE B C 1
ATOM 1502 O O . PHE B 1 14 ? 10.109 24.125 8.344 1 91.81 14 PHE B O 1
ATOM 1509 N N . PHE B 1 15 ? 9.195 25.969 7.512 1 86.62 15 PHE B N 1
ATOM 1510 C CA . PHE B 1 15 ? 8.016 25.297 6.977 1 86.62 15 PHE B CA 1
ATOM 1511 C C . PHE B 1 15 ? 8.414 24.281 5.91 1 86.62 15 PHE B C 1
ATOM 1513 O O . PHE B 1 15 ? 7.895 23.172 5.875 1 86.62 15 PHE B O 1
ATOM 1520 N N . VAL B 1 16 ? 9.305 24.688 5.016 1 87.94 16 VAL B N 1
ATOM 1521 C CA . VAL B 1 16 ? 9.781 23.781 3.975 1 87.94 16 VAL B CA 1
ATOM 1522 C C . VAL B 1 16 ? 10.461 22.562 4.613 1 87.94 16 VAL B C 1
ATOM 1524 O O . VAL B 1 16 ? 10.266 21.438 4.176 1 87.94 16 VAL B O 1
ATOM 1527 N N . GLY B 1 17 ? 11.273 22.844 5.664 1 88.88 17 GLY B N 1
ATOM 1528 C CA . GLY B 1 17 ? 11.922 21.75 6.379 1 88.88 17 GLY B CA 1
ATOM 1529 C C . GLY B 1 17 ? 10.945 20.812 7.051 1 88.88 17 GLY B C 1
ATOM 1530 O O . GLY B 1 17 ? 11.133 19.594 7.02 1 88.88 17 GLY B O 1
ATOM 1531 N N . VAL B 1 18 ? 9.93 21.375 7.621 1 86.75 18 VAL B N 1
ATOM 1532 C CA . VAL B 1 18 ? 8.906 20.562 8.273 1 86.75 18 VAL B CA 1
ATOM 1533 C C . VAL B 1 18 ? 8.195 19.688 7.234 1 86.75 18 VAL B C 1
ATOM 1535 O O . VAL B 1 18 ? 8.016 18.484 7.438 1 86.75 18 VAL B O 1
ATOM 1538 N N . LEU B 1 19 ? 7.82 20.297 6.094 1 82.94 19 LEU B N 1
ATOM 1539 C CA . LEU B 1 19 ? 7.105 19.578 5.047 1 82.94 19 LEU B CA 1
ATOM 1540 C C . LEU B 1 19 ? 7.965 18.469 4.469 1 82.94 19 LEU B C 1
ATOM 1542 O O . LEU B 1 19 ? 7.473 17.359 4.215 1 82.94 19 LEU B O 1
ATOM 1546 N N . ALA B 1 20 ? 9.203 18.797 4.281 1 86.44 20 ALA B N 1
ATOM 1547 C CA . ALA B 1 20 ? 10.117 17.781 3.773 1 86.44 20 ALA B CA 1
ATOM 1548 C C . ALA B 1 20 ? 10.344 16.672 4.801 1 86.44 20 ALA B C 1
ATOM 1550 O O . ALA B 1 20 ? 10.391 15.484 4.453 1 86.44 20 ALA B O 1
ATOM 1551 N N . GLY B 1 21 ? 10.43 17.031 6.027 1 86.44 21 GLY B N 1
ATOM 1552 C CA . GLY B 1 21 ? 10.695 16.078 7.094 1 86.44 21 GLY B CA 1
ATOM 1553 C C . GLY B 1 21 ? 9.547 15.109 7.316 1 86.44 21 GLY B C 1
ATOM 1554 O O . GLY B 1 21 ? 9.781 13.922 7.559 1 86.44 21 GLY B O 1
ATOM 1555 N N . ILE B 1 22 ? 8.375 15.516 7.164 1 83.12 22 ILE B N 1
ATOM 1556 C CA . ILE B 1 22 ? 7.207 14.672 7.414 1 83.12 22 ILE B CA 1
ATOM 1557 C C . ILE B 1 22 ? 7.059 13.648 6.289 1 83.12 22 ILE B C 1
ATOM 1559 O O . ILE B 1 22 ? 6.418 12.609 6.469 1 83.12 22 ILE B O 1
ATOM 1563 N N . GLN B 1 23 ? 7.695 13.852 5.141 1 85.88 23 GLN B N 1
ATOM 1564 C CA . GLN B 1 23 ? 7.602 12.938 4.008 1 85.88 23 GLN B CA 1
ATOM 1565 C C . GLN B 1 23 ? 8.297 11.609 4.312 1 85.88 23 GLN B C 1
ATOM 1567 O O . GLN B 1 23 ? 7.922 10.57 3.773 1 85.88 23 GLN B O 1
ATOM 1572 N N . LEU B 1 24 ? 9.289 11.75 5.184 1 87.75 24 LEU B N 1
ATOM 1573 C CA . LEU B 1 24 ? 10.094 10.555 5.422 1 87.75 24 LEU B CA 1
ATOM 1574 C C . LEU B 1 24 ? 9.281 9.5 6.172 1 87.75 24 LEU B C 1
ATOM 1576 O O . LEU B 1 24 ? 9.148 8.367 5.699 1 87.75 24 LEU B O 1
ATOM 1580 N N . PRO B 1 25 ? 8.695 9.781 7.285 1 86.5 25 PRO B N 1
ATOM 1581 C CA . PRO B 1 25 ? 7.84 8.781 7.938 1 86.5 25 PRO B CA 1
ATOM 1582 C C . PRO B 1 25 ? 6.664 8.352 7.062 1 86.5 25 PRO B C 1
ATOM 1584 O O . PRO B 1 25 ? 6.223 7.203 7.141 1 86.5 25 PRO B O 1
ATOM 1587 N N . GLY B 1 26 ? 6.176 9.312 6.281 1 85.75 26 GLY B N 1
ATOM 1588 C CA . GLY B 1 26 ? 5.121 8.961 5.34 1 85.75 26 GLY B CA 1
ATOM 1589 C C . GLY B 1 26 ? 5.543 7.914 4.332 1 85.75 26 GLY B C 1
ATOM 1590 O O . GLY B 1 26 ? 4.797 6.973 4.051 1 85.75 26 GLY B O 1
ATOM 1591 N N . PHE B 1 27 ? 6.691 8.094 3.807 1 90.31 27 PHE B N 1
ATOM 1592 C CA . PHE B 1 27 ? 7.246 7.152 2.842 1 90.31 27 PHE B CA 1
ATOM 1593 C C . PHE B 1 27 ? 7.48 5.793 3.488 1 90.31 27 PHE B C 1
ATOM 1595 O O . PHE B 1 27 ? 7.16 4.754 2.9 1 90.31 27 PHE B O 1
ATOM 1602 N N . VAL B 1 28 ? 8.031 5.844 4.676 1 90.81 28 VAL B N 1
ATOM 1603 C CA . VAL B 1 28 ? 8.312 4.613 5.406 1 90.81 28 VAL B CA 1
ATOM 1604 C C . VAL B 1 28 ? 7.008 3.869 5.684 1 90.81 28 VAL B C 1
ATOM 1606 O O . VAL B 1 28 ? 6.941 2.646 5.539 1 90.81 28 VAL B O 1
ATOM 1609 N N . ASP B 1 29 ? 6.051 4.578 6.047 1 89.62 29 ASP B N 1
ATOM 1610 C CA . ASP B 1 29 ? 4.742 3.99 6.312 1 89.62 29 ASP B CA 1
ATOM 1611 C C . ASP B 1 29 ? 4.168 3.338 5.059 1 89.62 29 ASP B C 1
ATOM 1613 O O . ASP B 1 29 ? 3.664 2.213 5.113 1 89.62 29 ASP B O 1
ATOM 1617 N N . GLN B 1 30 ? 4.215 4.031 3.973 1 90.5 30 GLN B N 1
ATOM 1618 C CA . GLN B 1 30 ? 3.721 3.482 2.713 1 90.5 30 GLN B CA 1
ATOM 1619 C C . GLN B 1 30 ? 4.504 2.236 2.311 1 90.5 30 GLN B C 1
ATOM 1621 O O . GLN B 1 30 ? 3.932 1.286 1.771 1 90.5 30 GLN B O 1
ATOM 1626 N N . TYR B 1 31 ? 5.801 2.277 2.572 1 95.06 31 TYR B N 1
ATOM 1627 C CA . TYR B 1 31 ? 6.641 1.119 2.281 1 95.06 31 TYR B CA 1
ATOM 1628 C C . TYR B 1 31 ? 6.172 -0.104 3.061 1 95.06 31 TYR B C 1
ATOM 1630 O O . TYR B 1 31 ? 6.047 -1.194 2.498 1 95.06 31 TYR B O 1
ATOM 1638 N N . GLY B 1 32 ? 5.918 0.05 4.289 1 93.81 32 GLY B N 1
ATOM 1639 C CA . GLY B 1 32 ? 5.422 -1.047 5.105 1 93.81 32 GLY B CA 1
ATOM 1640 C C . GLY B 1 32 ? 4.098 -1.602 4.617 1 93.81 32 GLY B C 1
ATOM 1641 O O . GLY B 1 32 ? 3.9 -2.818 4.586 1 93.81 32 GLY B O 1
ATOM 1642 N N . LYS B 1 33 ? 3.205 -0.729 4.215 1 93.88 33 LYS B N 1
ATOM 1643 C CA . LYS B 1 33 ? 1.897 -1.156 3.725 1 93.88 33 LYS B CA 1
ATOM 1644 C C . LYS B 1 33 ? 2.023 -1.893 2.395 1 93.88 33 LYS B C 1
ATOM 1646 O O . LYS B 1 33 ? 1.285 -2.844 2.131 1 93.88 33 LYS B O 1
ATOM 1651 N N . SER B 1 34 ? 2.934 -1.4 1.608 1 96.38 34 SER B N 1
ATOM 1652 C CA . SER B 1 34 ? 3.186 -2.1 0.352 1 96.38 34 SER B CA 1
ATOM 1653 C C . SER B 1 34 ? 3.766 -3.488 0.599 1 96.38 34 SER B C 1
ATOM 1655 O O . SER B 1 34 ? 3.385 -4.453 -0.066 1 96.38 34 SER B O 1
ATOM 1657 N N . LEU B 1 35 ? 4.703 -3.553 1.55 1 96.94 35 LEU B N 1
ATOM 1658 C CA . LEU B 1 35 ? 5.25 -4.848 1.936 1 96.94 35 LEU B CA 1
ATOM 1659 C C . LEU B 1 35 ? 4.133 -5.812 2.328 1 96.94 35 LEU B C 1
ATOM 1661 O O . LEU B 1 35 ? 4.125 -6.969 1.893 1 96.94 35 LEU B O 1
ATOM 1665 N N . GLN B 1 36 ? 3.232 -5.363 3.084 1 96.75 36 GLN B N 1
ATOM 1666 C CA . GLN B 1 36 ? 2.113 -6.172 3.551 1 96.75 36 GLN B CA 1
ATOM 1667 C C . GLN B 1 36 ? 1.214 -6.59 2.391 1 96.75 36 GLN B C 1
ATOM 1669 O O . GLN B 1 36 ? 0.731 -7.723 2.348 1 96.75 36 GLN B O 1
ATOM 1674 N N . ALA B 1 37 ? 0.96 -5.66 1.514 1 97.88 37 ALA B N 1
ATOM 1675 C CA . ALA B 1 37 ? 0.096 -5.949 0.372 1 97.88 37 ALA B CA 1
ATOM 1676 C C . ALA B 1 37 ? 0.71 -7.023 -0.522 1 97.88 37 ALA B C 1
ATOM 1678 O O . ALA B 1 37 ? 0.02 -7.949 -0.954 1 97.88 37 ALA B O 1
ATOM 1679 N N . HIS B 1 38 ? 2.021 -6.879 -0.785 1 98.44 38 HIS B N 1
ATOM 1680 C CA . HIS B 1 38 ? 2.719 -7.883 -1.579 1 98.44 38 HIS B CA 1
ATOM 1681 C C . HIS B 1 38 ? 2.662 -9.25 -0.909 1 98.44 38 HIS B C 1
ATOM 1683 O O . HIS B 1 38 ? 2.402 -10.258 -1.568 1 98.44 38 HIS B O 1
ATOM 1689 N N . LEU B 1 39 ? 2.891 -9.289 0.368 1 97.94 39 LEU B N 1
ATOM 1690 C CA . LEU B 1 39 ? 2.855 -10.539 1.118 1 97.94 39 LEU B CA 1
ATOM 1691 C C . LEU B 1 39 ? 1.466 -11.164 1.068 1 97.94 39 LEU B C 1
ATOM 1693 O O . LEU B 1 39 ? 1.332 -12.375 0.865 1 97.94 39 LEU B O 1
ATOM 1697 N N . SER B 1 40 ? 0.442 -10.344 1.283 1 98 40 SER B N 1
ATOM 1698 C CA . SER B 1 40 ? -0.931 -10.836 1.255 1 98 40 SER B CA 1
ATOM 1699 C C . SER B 1 40 ? -1.269 -11.453 -0.096 1 98 40 SER B C 1
ATOM 1701 O O . SER B 1 40 ? -1.913 -12.508 -0.159 1 98 40 SER B O 1
ATOM 1703 N N . GLU B 1 41 ? -0.788 -10.875 -1.151 1 98.19 41 GLU B N 1
ATOM 1704 C CA . GLU B 1 41 ? -1.089 -11.367 -2.49 1 98.19 41 GLU B CA 1
ATOM 1705 C C . GLU B 1 41 ? -0.409 -12.711 -2.746 1 98.19 41 GLU B C 1
ATOM 1707 O O . GLU B 1 41 ? -1.046 -13.656 -3.221 1 98.19 41 GLU B O 1
ATOM 1712 N N . ILE B 1 42 ? 0.859 -12.805 -2.43 1 98 42 ILE B N 1
ATOM 1713 C CA . ILE B 1 42 ? 1.567 -14.047 -2.705 1 98 42 ILE B CA 1
ATOM 1714 C C . ILE B 1 42 ? 1.022 -15.156 -1.81 1 98 42 ILE B C 1
ATOM 1716 O O . ILE B 1 42 ? 0.956 -16.312 -2.221 1 98 42 ILE B O 1
ATOM 1720 N N . GLN B 1 43 ? 0.587 -14.812 -0.618 1 97.44 43 GLN B N 1
ATOM 1721 C CA . GLN B 1 43 ? -0.02 -15.797 0.274 1 97.44 43 GLN B CA 1
ATOM 1722 C C . GLN B 1 43 ? -1.344 -16.312 -0.29 1 97.44 43 GLN B C 1
ATOM 1724 O O . GLN B 1 43 ? -1.65 -17.5 -0.19 1 97.44 43 GLN B O 1
ATOM 1729 N N . THR B 1 44 ? -2.066 -15.398 -0.806 1 96.31 44 THR B N 1
ATOM 1730 C CA . THR B 1 44 ? -3.336 -15.773 -1.415 1 96.31 44 THR B CA 1
ATOM 1731 C C . THR B 1 44 ? -3.107 -16.719 -2.588 1 96.31 44 THR B C 1
ATOM 1733 O O . THR B 1 44 ? -3.822 -17.719 -2.738 1 96.31 44 THR B O 1
ATOM 1736 N N . GLN B 1 45 ? -2.119 -16.484 -3.395 1 96.62 45 GLN B N 1
ATOM 1737 C CA . GLN B 1 45 ? -1.809 -17.359 -4.527 1 96.62 45 GLN B CA 1
ATOM 1738 C C . GLN B 1 45 ? -1.314 -18.719 -4.055 1 96.62 45 GLN B C 1
ATOM 1740 O O . GLN B 1 45 ? -1.752 -19.75 -4.562 1 96.62 45 GLN B O 1
ATOM 1745 N N . LEU B 1 46 ? -0.455 -18.703 -3.053 1 97.19 46 LEU B N 1
ATOM 1746 C CA . LEU B 1 46 ? 0.132 -19.953 -2.566 1 97.19 46 LEU B CA 1
ATOM 1747 C C . LEU B 1 46 ? -0.904 -20.781 -1.822 1 97.19 46 LEU B C 1
ATOM 1749 O O . LEU B 1 46 ? -0.741 -22 -1.679 1 97.19 46 LEU B O 1
ATOM 1753 N N . ALA B 1 47 ? -1.919 -20.109 -1.276 1 96.5 47 ALA B N 1
ATOM 1754 C CA . ALA B 1 47 ? -2.986 -20.844 -0.595 1 96.5 47 ALA B CA 1
ATOM 1755 C C . ALA B 1 47 ? -3.662 -21.828 -1.54 1 96.5 47 ALA B C 1
ATOM 1757 O O . ALA B 1 47 ? -4.086 -22.922 -1.119 1 96.5 47 ALA B O 1
ATOM 1758 N N . GLY B 1 48 ? -3.787 -21.453 -2.791 1 94.81 48 GLY B N 1
ATOM 1759 C CA . GLY B 1 48 ? -4.312 -22.391 -3.777 1 94.81 48 GLY B CA 1
ATOM 1760 C C . GLY B 1 48 ? -3.451 -23.625 -3.949 1 94.81 48 GLY B C 1
ATOM 1761 O O . GLY B 1 48 ? -3.963 -24.75 -3.965 1 94.81 48 GLY B O 1
ATOM 1762 N N . PHE B 1 49 ? -2.211 -23.469 -4.008 1 96.62 49 PHE B N 1
ATOM 1763 C CA . PHE B 1 49 ? -1.286 -24.578 -4.156 1 96.62 49 PHE B CA 1
ATOM 1764 C C . PHE B 1 49 ? -1.198 -25.391 -2.867 1 96.62 49 PHE B C 1
ATOM 1766 O O . PHE B 1 49 ? -1.021 -26.609 -2.904 1 96.62 49 PHE B O 1
ATOM 1773 N N . GLN B 1 50 ? -1.307 -24.688 -1.774 1 96.62 50 GLN B N 1
ATOM 1774 C CA . GLN B 1 50 ? -1.33 -25.391 -0.489 1 96.62 50 GLN B CA 1
ATOM 1775 C C . GLN B 1 50 ? -2.523 -26.328 -0.396 1 96.62 50 GLN B C 1
ATOM 1777 O O . GLN B 1 50 ? -2.416 -27.422 0.173 1 96.62 50 GLN B O 1
ATOM 1782 N N . ARG B 1 51 ? -3.617 -25.938 -0.936 1 95.94 51 ARG B N 1
ATOM 1783 C CA . ARG B 1 51 ? -4.781 -26.812 -0.961 1 95.94 51 ARG B CA 1
ATOM 1784 C C . ARG B 1 51 ? -4.5 -28.078 -1.774 1 95.94 51 ARG B C 1
ATOM 1786 O O . ARG B 1 51 ? -4.945 -29.172 -1.414 1 95.94 51 ARG B O 1
ATOM 1793 N N . ASP B 1 52 ? -3.789 -27.938 -2.844 1 95 52 ASP B N 1
ATOM 1794 C CA . ASP B 1 52 ? -3.371 -29.094 -3.629 1 95 52 ASP B CA 1
ATOM 1795 C C . ASP B 1 52 ? -2.447 -30 -2.818 1 95 52 ASP B C 1
ATOM 1797 O O . ASP B 1 52 ? -2.58 -31.234 -2.859 1 95 52 ASP B O 1
ATOM 1801 N N . ALA B 1 53 ? -1.544 -29.344 -2.117 1 96.56 53 ALA B N 1
ATOM 1802 C CA . ALA B 1 53 ? -0.644 -30.125 -1.273 1 96.56 53 ALA B CA 1
ATOM 1803 C C . ALA B 1 53 ? -1.417 -30.875 -0.193 1 96.56 53 ALA B C 1
ATOM 1805 O O . ALA B 1 53 ? -1.081 -32.031 0.142 1 96.56 53 ALA B O 1
ATOM 1806 N N . ASP B 1 54 ? -2.426 -30.266 0.358 1 97.19 54 ASP B N 1
ATOM 1807 C CA . ASP B 1 54 ? -3.271 -30.906 1.361 1 97.19 54 ASP B CA 1
ATOM 1808 C C . ASP B 1 54 ? -4.004 -32.094 0.776 1 97.19 54 ASP B C 1
ATOM 1810 O O . ASP B 1 54 ? -4.121 -33.156 1.427 1 97.19 54 ASP B O 1
ATOM 1814 N N . ARG B 1 55 ? -4.395 -32.031 -0.448 1 95.56 55 ARG B N 1
ATOM 1815 C CA . ARG B 1 55 ? -5.211 -33.062 -1.101 1 95.56 55 ARG B CA 1
ATOM 1816 C C . ARG B 1 55 ? -4.355 -34.219 -1.575 1 95.56 55 ARG B C 1
ATOM 1818 O O . ARG B 1 55 ? -4.754 -35.375 -1.443 1 95.56 55 ARG B O 1
ATOM 1825 N N . PHE B 1 56 ? -3.137 -33.938 -2.09 1 95.81 56 PHE B N 1
ATOM 1826 C CA . PHE B 1 56 ? -2.418 -34.969 -2.83 1 95.81 56 PHE B CA 1
ATOM 1827 C C . PHE B 1 56 ? -1.146 -35.375 -2.094 1 95.81 56 PHE B C 1
ATOM 1829 O O . PHE B 1 56 ? -0.599 -36.438 -2.338 1 95.81 56 PHE B O 1
ATOM 1836 N N . PHE B 1 57 ? -0.702 -34.469 -1.133 1 96.5 57 PHE B N 1
ATOM 1837 C CA . PHE B 1 57 ? 0.625 -34.75 -0.588 1 96.5 57 PHE B CA 1
ATOM 1838 C C . PHE B 1 57 ? 0.632 -34.562 0.926 1 96.5 57 PHE B C 1
ATOM 1840 O O . PHE B 1 57 ? 1.654 -34.188 1.51 1 96.5 57 PHE B O 1
ATOM 1847 N N . GLY B 1 58 ? -0.44 -34.656 1.62 1 96.12 58 GLY B N 1
ATOM 1848 C CA . GLY B 1 58 ? -0.521 -34.594 3.07 1 96.12 58 GLY B CA 1
ATOM 1849 C C . GLY B 1 58 ? -0.199 -33.25 3.645 1 96.12 58 GLY B C 1
ATOM 1850 O O . GLY B 1 58 ? 0.269 -33.125 4.781 1 96.12 58 GLY B O 1
ATOM 1851 N N . GLY B 1 59 ? -0.273 -32.25 2.855 1 96.12 59 GLY B N 1
ATOM 1852 C CA . GLY B 1 59 ? -0.109 -30.891 3.324 1 96.12 59 GLY B CA 1
ATOM 1853 C C . GLY B 1 59 ? 1.29 -30.344 3.102 1 96.12 59 GLY B C 1
ATOM 1854 O O . GLY B 1 59 ? 1.571 -29.188 3.424 1 96.12 59 GLY B O 1
ATOM 1855 N N . ASP B 1 60 ? 2.17 -31.109 2.504 1 96.81 60 ASP B N 1
ATOM 1856 C CA . ASP B 1 60 ? 3.568 -30.734 2.311 1 96.81 60 ASP B CA 1
ATOM 1857 C C . ASP B 1 60 ? 3.775 -30.062 0.955 1 96.81 60 ASP B C 1
ATOM 1859 O O . ASP B 1 60 ? 3.865 -30.734 -0.072 1 96.81 60 ASP B O 1
ATOM 1863 N N . LEU B 1 61 ? 3.955 -28.859 1.005 1 96.31 61 LEU B N 1
ATOM 1864 C CA . LEU B 1 61 ? 4.141 -28.078 -0.214 1 96.31 61 LEU B CA 1
ATOM 1865 C C . LEU B 1 61 ? 5.434 -28.469 -0.918 1 96.31 61 LEU B C 1
ATOM 1867 O O . LEU B 1 61 ? 5.508 -28.453 -2.148 1 96.31 61 LEU B O 1
ATOM 1871 N N . ASP B 1 62 ? 6.453 -28.875 -0.167 1 96.44 62 ASP B N 1
ATOM 1872 C CA . ASP B 1 62 ? 7.73 -29.281 -0.745 1 96.44 62 ASP B CA 1
ATOM 1873 C C . ASP B 1 62 ? 7.57 -30.547 -1.581 1 96.44 62 ASP B C 1
ATOM 1875 O O . ASP B 1 62 ? 8.211 -30.688 -2.625 1 96.44 62 ASP B O 1
ATOM 1879 N N . LYS B 1 63 ? 6.766 -31.438 -1.114 1 96.62 63 LYS B N 1
ATOM 1880 C CA . LYS B 1 63 ? 6.508 -32.656 -1.874 1 96.62 63 LYS B CA 1
ATOM 1881 C C . LYS B 1 63 ? 5.773 -32.344 -3.176 1 96.62 63 LYS B C 1
ATOM 1883 O O . LYS B 1 63 ? 6.016 -33 -4.199 1 96.62 63 LYS B O 1
ATOM 1888 N N . LEU B 1 64 ? 4.816 -31.375 -3.102 1 96.81 64 LEU B N 1
ATOM 1889 C CA . LEU B 1 64 ? 4.137 -30.953 -4.316 1 96.81 64 LEU B CA 1
ATOM 1890 C C . LEU B 1 64 ? 5.129 -30.406 -5.336 1 96.81 64 LEU B C 1
ATOM 1892 O O . LEU B 1 64 ? 5.102 -30.781 -6.508 1 96.81 64 LEU B O 1
ATOM 1896 N N . ILE B 1 65 ? 6.055 -29.562 -4.879 1 97 65 ILE B N 1
ATOM 1897 C CA . ILE B 1 65 ? 7.059 -28.953 -5.746 1 97 65 ILE B CA 1
ATOM 1898 C C . ILE B 1 65 ? 7.973 -30.047 -6.312 1 97 65 ILE B C 1
ATOM 1900 O O . ILE B 1 65 ? 8.305 -30.016 -7.5 1 97 65 ILE B O 1
ATOM 1904 N N . ALA B 1 66 ? 8.328 -31.062 -5.492 1 95.94 66 ALA B N 1
ATOM 1905 C CA . ALA B 1 66 ? 9.164 -32.156 -5.945 1 95.94 66 ALA B CA 1
ATOM 1906 C C . ALA B 1 66 ? 8.477 -32.969 -7.055 1 95.94 66 ALA B C 1
ATOM 1908 O O . ALA B 1 66 ? 9.133 -33.406 -7.992 1 95.94 66 ALA B O 1
ATOM 1909 N N . HIS B 1 67 ? 7.148 -33.125 -6.938 1 95 67 HIS B N 1
ATOM 1910 C CA . HIS B 1 67 ? 6.379 -33.844 -7.957 1 95 67 HIS B CA 1
ATOM 1911 C C . HIS B 1 67 ? 6.438 -33.125 -9.297 1 95 67 HIS B C 1
ATOM 1913 O O . HIS B 1 67 ? 6.496 -33.75 -10.352 1 95 67 HIS B O 1
ATOM 1919 N N . TYR B 1 68 ? 6.434 -31.781 -9.219 1 94.94 68 TYR B N 1
ATOM 1920 C CA . TYR B 1 68 ? 6.566 -30.984 -10.43 1 94.94 68 TYR B CA 1
ATOM 1921 C C . TYR B 1 68 ? 7.949 -31.141 -11.047 1 94.94 68 TYR B C 1
ATOM 1923 O O . TYR B 1 68 ? 8.078 -31.391 -12.242 1 94.94 68 TYR B O 1
ATOM 1931 N N . VAL B 1 69 ? 8.953 -31.062 -10.227 1 93.06 69 VAL B N 1
ATOM 1932 C CA . VAL B 1 69 ? 10.336 -30.984 -10.695 1 93.06 69 VAL B CA 1
ATOM 1933 C C . VAL B 1 69 ? 10.789 -32.344 -11.211 1 93.06 69 VAL B C 1
ATOM 1935 O O . VAL B 1 69 ? 11.625 -32.438 -12.109 1 93.06 69 VAL B O 1
ATOM 1938 N N . THR B 1 70 ? 10.203 -33.438 -10.719 1 90.06 70 THR B N 1
ATOM 1939 C CA . THR B 1 70 ? 10.641 -34.781 -11.086 1 90.06 70 THR B CA 1
ATOM 1940 C C . THR B 1 70 ? 9.922 -35.25 -12.344 1 90.06 70 THR B C 1
ATOM 1942 O O . THR B 1 70 ? 10.188 -36.344 -12.852 1 90.06 70 THR B O 1
ATOM 1945 N N . ASN B 1 71 ? 9.148 -34.406 -12.836 1 87 71 ASN B N 1
ATOM 1946 C CA . ASN B 1 71 ? 8.453 -34.781 -14.062 1 87 71 ASN B CA 1
ATOM 1947 C C . ASN B 1 71 ? 9.391 -34.75 -15.266 1 87 71 ASN B C 1
ATOM 1949 O O . ASN B 1 71 ? 10.383 -34 -15.266 1 87 71 ASN B O 1
ATOM 1953 N N . LYS B 1 72 ? 9.133 -35.562 -16.312 1 86.31 72 LYS B N 1
ATOM 1954 C CA . LYS B 1 72 ? 9.984 -35.625 -17.5 1 86.31 72 LYS B CA 1
ATOM 1955 C C . LYS B 1 72 ? 9.703 -34.469 -18.438 1 86.31 72 LYS B C 1
ATOM 1957 O O . LYS B 1 72 ? 10.555 -34.094 -19.234 1 86.31 72 LYS B O 1
ATOM 1962 N N . ASP B 1 73 ? 8.602 -33.812 -18.297 1 92.38 73 ASP B N 1
ATOM 1963 C CA . ASP B 1 73 ? 8.211 -32.688 -19.141 1 92.38 73 ASP B CA 1
ATOM 1964 C C . ASP B 1 73 ? 8.836 -31.391 -18.641 1 92.38 73 ASP B C 1
ATOM 1966 O O . ASP B 1 73 ? 8.57 -30.953 -17.516 1 92.38 73 ASP B O 1
ATOM 1970 N N . PRO B 1 74 ? 9.672 -30.719 -19.484 1 92.94 74 PRO B N 1
ATOM 1971 C CA . PRO B 1 74 ? 10.375 -29.516 -19.047 1 92.94 74 PRO B CA 1
ATOM 1972 C C . PRO B 1 74 ? 9.414 -28.391 -18.656 1 92.94 74 PRO B C 1
ATOM 1974 O O . PRO B 1 74 ? 9.773 -27.531 -17.844 1 92.94 74 PRO B O 1
ATOM 1977 N N . VAL B 1 75 ? 8.227 -28.344 -19.141 1 93.69 75 VAL B N 1
ATOM 1978 C CA . VAL B 1 75 ? 7.234 -27.328 -18.781 1 93.69 75 VAL B CA 1
ATOM 1979 C C . VAL B 1 75 ? 6.859 -27.469 -17.312 1 93.69 75 VAL B C 1
ATOM 1981 O O . VAL B 1 75 ? 6.777 -26.469 -16.594 1 93.69 75 VAL B O 1
ATOM 1984 N N . PHE B 1 76 ? 6.723 -28.656 -16.859 1 93.88 76 PHE B N 1
ATOM 1985 C CA . PHE B 1 76 ? 6.328 -28.906 -15.484 1 93.88 76 PHE B CA 1
ATOM 1986 C C . PHE B 1 76 ? 7.508 -28.703 -14.539 1 93.88 76 PHE B C 1
ATOM 1988 O O . PHE B 1 76 ? 7.336 -28.188 -13.422 1 93.88 76 PHE B O 1
ATOM 1995 N N . THR B 1 77 ? 8.703 -29.094 -14.977 1 93.69 77 THR B N 1
ATOM 1996 C CA . THR B 1 77 ? 9.891 -28.859 -14.164 1 93.69 77 THR B CA 1
ATOM 1997 C C . THR B 1 77 ? 10.086 -27.375 -13.906 1 93.69 77 THR B C 1
ATOM 1999 O O . THR B 1 77 ? 10.383 -26.953 -12.789 1 93.69 77 THR B O 1
ATOM 2002 N N . SER B 1 78 ? 9.852 -26.578 -14.93 1 95.12 78 SER B N 1
ATOM 2003 C CA . SER B 1 78 ? 9.945 -25.141 -14.781 1 95.12 78 SER B CA 1
ATOM 2004 C C . SER B 1 78 ? 8.836 -24.594 -13.883 1 95.12 78 SER B C 1
ATOM 2006 O O . SER B 1 78 ? 9.039 -23.641 -13.141 1 95.12 78 SER B O 1
ATOM 2008 N N . GLY B 1 79 ? 7.656 -25.234 -14.016 1 94.94 79 GLY B N 1
ATOM 2009 C CA . GLY B 1 79 ? 6.57 -24.875 -13.117 1 94.94 79 GLY B CA 1
ATOM 2010 C C . GLY B 1 79 ? 6.922 -25.062 -11.656 1 94.94 79 GLY B C 1
ATOM 2011 O O . GLY B 1 79 ? 6.574 -24.234 -10.812 1 94.94 79 GLY B O 1
ATOM 2012 N N . GLY B 1 80 ? 7.605 -26.172 -11.414 1 95.56 80 GLY B N 1
ATOM 2013 C CA . GLY B 1 80 ? 8.078 -26.391 -10.062 1 95.56 80 GLY B CA 1
ATOM 2014 C C . GLY B 1 80 ? 9.055 -25.344 -9.578 1 95.56 80 GLY B C 1
ATOM 2015 O O . GLY B 1 80 ? 9.016 -24.922 -8.422 1 95.56 80 GLY B O 1
ATOM 2016 N N . ASP B 1 81 ? 9.945 -24.891 -10.469 1 95.81 81 ASP B N 1
ATOM 2017 C CA . ASP B 1 81 ? 10.906 -23.844 -10.148 1 95.81 81 ASP B CA 1
ATOM 2018 C C . ASP B 1 81 ? 10.195 -22.531 -9.828 1 95.81 81 ASP B C 1
ATOM 2020 O O . ASP B 1 81 ? 10.609 -21.797 -8.938 1 95.81 81 ASP B O 1
ATOM 2024 N N . LYS B 1 82 ? 9.148 -22.234 -10.609 1 96.19 82 LYS B N 1
ATOM 2025 C CA . LYS B 1 82 ? 8.383 -21.016 -10.352 1 96.19 82 LYS B CA 1
ATOM 2026 C C . LYS B 1 82 ? 7.68 -21.094 -8.992 1 96.19 82 LYS B C 1
ATOM 2028 O O . LYS B 1 82 ? 7.621 -20.094 -8.273 1 96.19 82 LYS B O 1
ATOM 2033 N N . LEU B 1 83 ? 7.145 -22.25 -8.664 1 96.5 83 LEU B N 1
ATOM 2034 C CA . LEU B 1 83 ? 6.496 -22.438 -7.371 1 96.5 83 LEU B CA 1
ATOM 2035 C C . LEU B 1 83 ? 7.5 -22.266 -6.234 1 96.5 83 LEU B C 1
ATOM 2037 O O . LEU B 1 83 ? 7.191 -21.656 -5.211 1 96.5 83 LEU B O 1
ATOM 2041 N N . ASN B 1 84 ? 8.672 -22.828 -6.426 1 96.5 84 ASN B N 1
ATOM 2042 C CA . ASN B 1 84 ? 9.734 -22.656 -5.438 1 96.5 84 ASN B CA 1
ATOM 2043 C C . ASN B 1 84 ? 10.102 -21.188 -5.258 1 96.5 84 ASN B C 1
ATOM 2045 O O . ASN B 1 84 ? 10.32 -20.734 -4.133 1 96.5 84 ASN B O 1
ATOM 2049 N N . ALA B 1 85 ? 10.188 -20.484 -6.309 1 96.81 85 ALA B N 1
ATOM 2050 C CA . ALA B 1 85 ? 10.5 -19.062 -6.254 1 96.81 85 ALA B CA 1
ATOM 2051 C C . ALA B 1 85 ? 9.422 -18.297 -5.492 1 96.81 85 ALA B C 1
ATOM 2053 O O . ALA B 1 85 ? 9.727 -17.359 -4.758 1 96.81 85 ALA B O 1
ATOM 2054 N N . MET B 1 86 ? 8.203 -18.703 -5.699 1 97.75 86 MET B N 1
ATOM 2055 C CA . MET B 1 86 ? 7.098 -18.047 -4.992 1 97.75 86 MET B CA 1
ATOM 2056 C C . MET B 1 86 ? 7.195 -1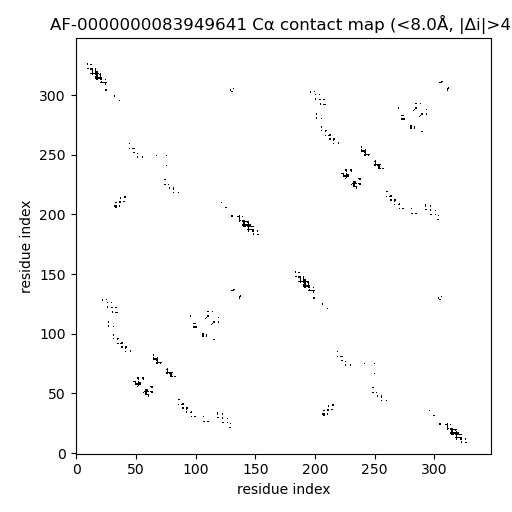8.297 -3.49 1 97.75 86 MET B C 1
ATOM 2058 O O . MET B 1 86 ? 6.934 -17.406 -2.689 1 97.75 86 MET B O 1
ATOM 2062 N N . VAL B 1 87 ? 7.535 -19.5 -3.113 1 97.62 87 VAL B N 1
ATOM 2063 C CA . VAL B 1 87 ? 7.68 -19.859 -1.704 1 97.62 87 VAL B CA 1
ATOM 2064 C C . VAL B 1 87 ? 8.82 -19.047 -1.089 1 97.62 87 VAL B C 1
ATOM 2066 O O . VAL B 1 87 ? 8.695 -18.531 0.024 1 97.62 87 VAL B O 1
ATOM 2069 N N . GLU B 1 88 ? 9.891 -18.969 -1.814 1 97.62 88 GLU B N 1
ATOM 2070 C CA . GLU B 1 88 ? 11.031 -18.188 -1.349 1 97.62 88 GLU B CA 1
ATOM 2071 C C . GLU B 1 88 ? 10.656 -16.703 -1.199 1 97.62 88 GLU B C 1
ATOM 2073 O O . GLU B 1 88 ? 11.039 -16.062 -0.22 1 97.62 88 GLU B O 1
ATOM 2078 N N . ARG B 1 89 ? 9.953 -16.219 -2.193 1 97.69 89 ARG B N 1
ATOM 2079 C CA . ARG B 1 89 ? 9.5 -14.82 -2.154 1 97.69 89 ARG B CA 1
ATOM 2080 C C . ARG B 1 89 ? 8.609 -14.57 -0.944 1 97.69 89 ARG B C 1
ATOM 2082 O O . ARG B 1 89 ? 8.727 -13.539 -0.281 1 97.69 89 ARG B O 1
ATOM 2089 N N . ARG B 1 90 ? 7.699 -15.469 -0.684 1 97.75 90 ARG B N 1
ATOM 2090 C CA . ARG B 1 90 ? 6.84 -15.344 0.489 1 97.75 90 ARG B CA 1
ATOM 2091 C C . ARG B 1 90 ? 7.668 -15.25 1.767 1 97.75 90 ARG B C 1
ATOM 2093 O O . ARG B 1 90 ? 7.395 -14.414 2.627 1 97.75 90 ARG B O 1
ATOM 2100 N N . SER B 1 91 ? 8.648 -16.125 1.909 1 97.94 91 SER B N 1
ATOM 2101 C CA . SER B 1 91 ? 9.5 -16.141 3.098 1 97.94 91 SER B CA 1
ATOM 2102 C C . SER B 1 91 ? 10.297 -14.844 3.223 1 97.94 91 SER B C 1
ATOM 2104 O O . SER B 1 91 ? 10.445 -14.305 4.32 1 97.94 91 SER B O 1
ATOM 2106 N N . GLU B 1 92 ? 10.758 -14.375 2.111 1 97.62 92 GLU B N 1
ATOM 2107 C CA . GLU B 1 92 ? 11.508 -13.125 2.092 1 97.62 92 GLU B CA 1
ATOM 2108 C C . GLU B 1 92 ? 10.641 -11.953 2.535 1 97.62 92 GLU B C 1
ATOM 2110 O O . GLU B 1 92 ? 11.062 -11.133 3.355 1 97.62 92 GLU B O 1
ATOM 2115 N N . LEU B 1 93 ? 9.461 -11.859 1.996 1 98 93 LEU B N 1
ATOM 2116 C CA . LEU B 1 93 ? 8.547 -10.773 2.332 1 98 93 LEU B CA 1
ATOM 2117 C C . LEU B 1 93 ? 8.094 -10.875 3.783 1 98 93 LEU B C 1
ATOM 2119 O O . LEU B 1 93 ? 7.934 -9.859 4.461 1 98 93 LEU B O 1
ATOM 2123 N N . GLN B 1 94 ? 7.898 -12.086 4.238 1 97.75 94 GLN B N 1
ATOM 2124 C CA . GLN B 1 94 ? 7.523 -12.289 5.633 1 97.75 94 GLN B CA 1
ATOM 2125 C C . GLN B 1 94 ? 8.617 -11.797 6.574 1 97.75 94 GLN B C 1
ATOM 2127 O O . GLN B 1 94 ? 8.336 -11.102 7.555 1 97.75 94 GLN B O 1
ATOM 2132 N N . GLN B 1 95 ? 9.781 -12.172 6.262 1 97.5 95 GLN B N 1
ATOM 2133 C CA . GLN B 1 95 ? 10.906 -11.742 7.086 1 97.5 95 GLN B CA 1
ATOM 2134 C C . GLN B 1 95 ? 11.078 -10.234 7.035 1 97.5 95 GLN B C 1
ATOM 2136 O O . GLN B 1 95 ? 11.359 -9.602 8.055 1 97.5 95 GLN B O 1
ATOM 2141 N N . ALA B 1 96 ? 10.953 -9.711 5.844 1 97.06 96 ALA B N 1
ATOM 2142 C CA . ALA B 1 96 ? 11.07 -8.266 5.684 1 97.06 96 ALA B CA 1
ATOM 2143 C C . ALA B 1 96 ? 10.031 -7.539 6.539 1 97.06 96 ALA B C 1
ATOM 2145 O O . ALA B 1 96 ? 10.32 -6.504 7.141 1 97.06 96 ALA B O 1
ATOM 2146 N N . LEU B 1 97 ? 8.828 -8.07 6.598 1 96.75 97 LEU B N 1
ATOM 2147 C CA . LEU B 1 97 ? 7.762 -7.449 7.375 1 96.75 97 LEU B CA 1
ATOM 2148 C C . LEU B 1 97 ? 8.031 -7.582 8.875 1 96.75 97 LEU B C 1
ATOM 2150 O O . LEU B 1 97 ? 7.773 -6.652 9.641 1 96.75 97 LEU B O 1
ATOM 2154 N N . VAL B 1 98 ? 8.523 -8.695 9.281 1 96.56 98 VAL B N 1
ATOM 2155 C CA . VAL B 1 98 ? 8.883 -8.914 10.68 1 96.56 98 VAL B CA 1
ATOM 2156 C C . VAL B 1 98 ? 9.984 -7.934 11.094 1 96.56 98 VAL B C 1
ATOM 2158 O O . VAL B 1 98 ? 9.883 -7.285 12.133 1 96.56 98 VAL B O 1
ATOM 2161 N N . ASP B 1 99 ? 11 -7.855 10.211 1 96.12 99 ASP B N 1
ATOM 2162 C CA . ASP B 1 99 ? 12.094 -6.922 10.469 1 96.12 99 ASP B CA 1
ATOM 2163 C C . ASP B 1 99 ? 11.578 -5.48 10.508 1 96.12 99 ASP B C 1
ATOM 2165 O O . ASP B 1 99 ? 12.055 -4.672 11.305 1 96.12 99 ASP B O 1
ATOM 2169 N N . PHE B 1 100 ? 10.727 -5.199 9.656 1 96 100 PHE B N 1
ATOM 2170 C CA . PHE B 1 100 ? 10.156 -3.859 9.562 1 96 100 PHE B CA 1
ATOM 2171 C C . PHE B 1 100 ? 9.422 -3.49 10.852 1 96 100 PHE B C 1
ATOM 2173 O O . PHE B 1 100 ? 9.469 -2.338 11.289 1 96 100 PHE B O 1
ATOM 2180 N N . ARG B 1 101 ? 8.781 -4.445 11.523 1 92.88 101 ARG B N 1
ATOM 2181 C CA . ARG B 1 101 ? 7.926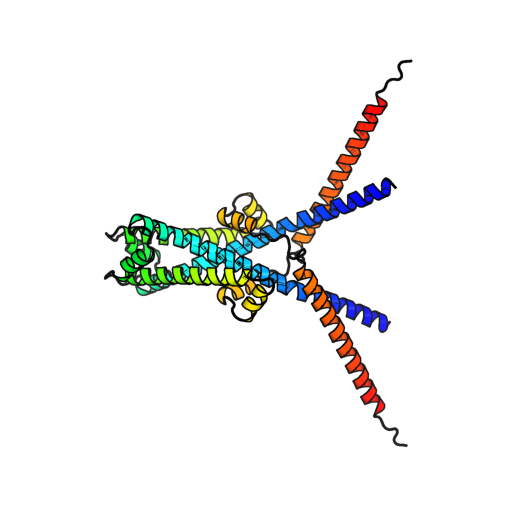 -4.199 12.688 1 92.88 101 ARG B CA 1
ATOM 2182 C C . ARG B 1 101 ? 8.688 -4.43 13.984 1 92.88 101 ARG B C 1
ATOM 2184 O O . ARG B 1 101 ? 8.109 -4.375 15.07 1 92.88 101 ARG B O 1
ATOM 2191 N N . GLU B 1 102 ? 9.875 -4.676 13.945 1 93.06 102 GLU B N 1
ATOM 2192 C CA . GLU B 1 102 ? 10.672 -5.066 15.102 1 93.06 102 GLU B CA 1
ATOM 2193 C C . GLU B 1 102 ? 10.758 -3.938 16.125 1 93.06 102 GLU B C 1
ATOM 2195 O O . GLU B 1 102 ? 10.633 -4.172 17.328 1 93.06 102 GLU B O 1
ATOM 2200 N N . SER B 1 103 ? 11.039 -2.768 15.609 1 90.31 103 SER B N 1
ATOM 2201 C CA . SER B 1 103 ? 11.164 -1.616 16.5 1 90.31 103 SER B CA 1
ATOM 2202 C C . SER B 1 103 ? 10.695 -0.337 15.812 1 90.31 103 SER B C 1
ATOM 2204 O O . SER B 1 103 ? 10.305 -0.361 14.641 1 90.31 103 SER B O 1
ATOM 2206 N N . LEU B 1 104 ? 10.781 0.736 16.578 1 85.12 104 LEU B N 1
ATOM 2207 C CA . LEU B 1 104 ? 10.352 2.025 16.062 1 85.12 104 LEU B CA 1
ATOM 2208 C C . LEU B 1 104 ? 11.336 2.559 15.023 1 85.12 104 LEU B C 1
ATOM 2210 O O . LEU B 1 104 ? 10.969 3.346 14.148 1 85.12 104 LEU B O 1
ATOM 2214 N N . TYR B 1 105 ? 12.547 2.152 15.109 1 89.38 105 TYR B N 1
ATOM 2215 C CA . TYR B 1 105 ? 13.57 2.66 14.195 1 89.38 105 TYR B CA 1
ATOM 2216 C C . TYR B 1 105 ? 13.875 1.647 13.102 1 89.38 105 TYR B C 1
ATOM 2218 O O . TYR B 1 105 ? 14.508 1.981 12.094 1 89.38 105 TYR B O 1
ATOM 2226 N N . SER B 1 106 ? 13.336 0.455 13.148 1 93.62 106 SER B N 1
ATOM 2227 C CA . SER B 1 106 ? 13.648 -0.636 12.234 1 93.62 106 SER B CA 1
ATOM 2228 C C . SER B 1 106 ? 13.203 -0.308 10.812 1 93.62 106 SER B C 1
ATOM 2230 O O . SER B 1 106 ? 13.93 -0.573 9.852 1 93.62 106 SER B O 1
ATOM 2232 N N . PRO B 1 107 ? 12.023 0.304 10.703 1 93.25 107 PRO B N 1
ATOM 2233 C CA . PRO B 1 107 ? 11.586 0.637 9.344 1 93.25 107 PRO B CA 1
ATOM 2234 C C . PRO B 1 107 ? 12.578 1.545 8.617 1 93.25 107 PRO B C 1
ATOM 2236 O O . PRO B 1 107 ? 12.852 1.34 7.43 1 93.25 107 PRO B O 1
ATOM 2239 N N . TYR B 1 108 ? 13.117 2.475 9.344 1 92.5 108 TYR B N 1
ATOM 2240 C CA . TYR B 1 108 ? 14.047 3.428 8.75 1 92.5 108 TYR B CA 1
ATOM 2241 C C . TYR B 1 108 ? 15.359 2.75 8.383 1 92.5 108 TYR B C 1
ATOM 2243 O O . TYR B 1 108 ? 15.938 3.021 7.328 1 92.5 108 TYR B O 1
ATOM 2251 N N . LEU B 1 109 ? 15.797 1.866 9.195 1 94 109 LEU B N 1
ATOM 2252 C CA . LEU B 1 109 ? 17.031 1.132 8.953 1 94 109 LEU B CA 1
ATOM 2253 C C . LEU B 1 109 ? 16.875 0.189 7.762 1 94 109 LEU B C 1
ATOM 2255 O O . LEU B 1 109 ? 17.781 0.098 6.918 1 94 109 LEU B O 1
ATOM 2259 N N . GLN B 1 110 ? 15.758 -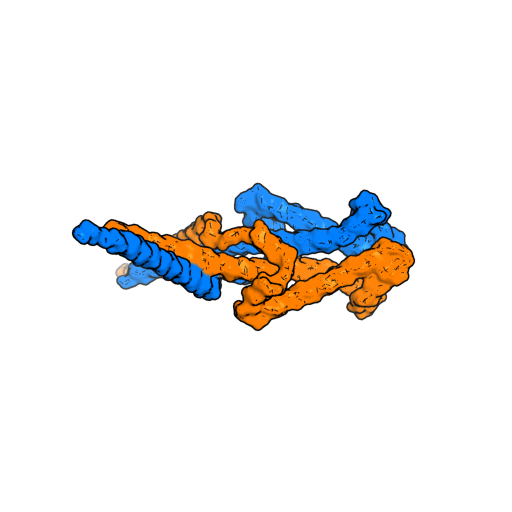0.491 7.66 1 95.06 110 GLN B N 1
ATOM 2260 C CA . GLN B 1 110 ? 15.523 -1.4 6.543 1 95.06 110 GLN B CA 1
ATOM 2261 C C . GLN B 1 110 ? 15.461 -0.642 5.219 1 95.06 110 GLN B C 1
ATOM 2263 O O . GLN B 1 110 ? 16.031 -1.082 4.219 1 95.06 110 GLN B O 1
ATOM 2268 N N . LEU B 1 111 ? 14.766 0.414 5.301 1 93.81 111 LEU B N 1
ATOM 2269 C CA . LEU B 1 111 ? 14.617 1.203 4.082 1 93.81 111 LEU B CA 1
ATOM 2270 C C . LEU B 1 111 ? 15.969 1.727 3.607 1 93.81 111 LEU B C 1
ATOM 2272 O O . LEU B 1 111 ? 16.219 1.815 2.402 1 93.81 111 LEU B O 1
ATOM 2276 N N . ALA B 1 112 ? 16.875 2.033 4.477 1 93.38 112 ALA B N 1
ATOM 2277 C CA . ALA B 1 112 ? 18.156 2.623 4.145 1 93.38 112 ALA B CA 1
ATOM 2278 C C . ALA B 1 112 ? 19.172 1.549 3.748 1 93.38 112 ALA B C 1
ATOM 2280 O O . ALA B 1 112 ? 19.953 1.737 2.816 1 93.38 112 ALA B O 1
ATOM 2281 N N . PHE B 1 113 ? 19.094 0.371 4.383 1 93.25 113 PHE B N 1
ATOM 2282 C CA . PHE B 1 113 ? 20.219 -0.533 4.262 1 93.25 113 PHE B CA 1
ATOM 2283 C C . PHE B 1 113 ? 19.797 -1.851 3.621 1 93.25 113 PHE B C 1
ATOM 2285 O O . PHE B 1 113 ? 20.625 -2.541 3.01 1 93.25 113 PHE B O 1
ATOM 2292 N N . ALA B 1 114 ? 18.562 -2.238 3.754 1 93.19 114 ALA B N 1
ATOM 2293 C CA . ALA B 1 114 ? 18.141 -3.547 3.252 1 93.19 114 ALA B CA 1
ATOM 2294 C C . ALA B 1 114 ? 16.703 -3.518 2.773 1 93.19 114 ALA B C 1
ATOM 2296 O O . ALA B 1 114 ? 15.883 -4.344 3.193 1 93.19 114 ALA B O 1
ATOM 2297 N N . PRO B 1 115 ? 16.422 -2.633 1.866 1 92.94 115 PRO B N 1
ATOM 2298 C CA . PRO B 1 115 ? 15.047 -2.594 1.349 1 92.94 115 PRO B CA 1
ATOM 2299 C C . PRO B 1 115 ? 14.773 -3.686 0.318 1 92.94 115 PRO B C 1
ATOM 2301 O O . PRO B 1 115 ? 15.711 -4.234 -0.269 1 92.94 115 PRO B O 1
ATOM 2304 N N . GLN B 1 116 ? 13.508 -4.051 0.271 1 96.69 116 GLN B N 1
ATOM 2305 C CA . GLN B 1 116 ? 13.102 -4.738 -0.95 1 96.69 116 GLN B CA 1
ATOM 2306 C C . GLN B 1 116 ? 13.07 -3.779 -2.137 1 96.69 116 GLN B C 1
ATOM 2308 O O . GLN B 1 116 ? 12.172 -2.949 -2.252 1 96.69 116 GLN B O 1
ATOM 2313 N N . ALA B 1 117 ? 13.953 -3.934 -3.076 1 95.81 117 ALA B N 1
ATOM 2314 C CA . ALA B 1 117 ? 14.234 -2.936 -4.105 1 95.81 117 ALA B CA 1
ATOM 2315 C C . ALA B 1 117 ? 13.008 -2.701 -4.988 1 95.81 117 ALA B C 1
ATOM 2317 O O . ALA B 1 117 ? 12.711 -1.562 -5.352 1 95.81 117 ALA B O 1
ATOM 2318 N N . ASP B 1 118 ? 12.352 -3.75 -5.371 1 96.62 118 ASP B N 1
ATOM 2319 C CA . ASP B 1 118 ? 11.195 -3.617 -6.254 1 96.62 118 ASP B CA 1
ATOM 2320 C C . ASP B 1 118 ? 10.062 -2.867 -5.566 1 96.62 118 ASP B C 1
ATOM 2322 O O . ASP B 1 118 ? 9.414 -2.016 -6.176 1 96.62 118 ASP B O 1
ATOM 2326 N N . ILE B 1 119 ? 9.875 -3.133 -4.266 1 97.62 119 ILE B N 1
ATOM 2327 C CA . ILE B 1 119 ? 8.797 -2.492 -3.514 1 97.62 119 ILE B CA 1
ATOM 2328 C C . ILE B 1 119 ? 9.156 -1.031 -3.248 1 97.62 119 ILE B C 1
ATOM 2330 O O . ILE B 1 119 ? 8.305 -0.147 -3.354 1 97.62 119 ILE B O 1
ATOM 2334 N N . ARG B 1 120 ? 10.43 -0.772 -2.893 1 96.12 120 ARG B N 1
ATOM 2335 C CA . ARG B 1 120 ? 10.859 0.607 -2.678 1 96.12 120 ARG B CA 1
ATOM 2336 C C . ARG B 1 120 ? 10.633 1.449 -3.93 1 96.12 120 ARG B C 1
ATOM 2338 O O . ARG B 1 120 ? 10.156 2.584 -3.844 1 96.12 120 ARG B O 1
ATOM 2345 N N . ARG B 1 121 ? 10.953 0.972 -5.078 1 95.31 121 ARG B N 1
ATOM 2346 C CA . ARG B 1 121 ? 10.758 1.676 -6.344 1 95.31 121 ARG B CA 1
ATOM 2347 C C . ARG B 1 121 ? 9.281 1.927 -6.609 1 95.31 121 ARG B C 1
ATOM 2349 O O . ARG B 1 121 ? 8.898 3.014 -7.051 1 95.31 121 ARG B O 1
ATOM 2356 N N . GLU B 1 122 ? 8.531 0.945 -6.355 1 94.69 122 GLU B N 1
ATOM 2357 C CA . GLU B 1 122 ? 7.086 1.077 -6.531 1 94.69 122 GLU B CA 1
ATOM 2358 C C . GLU B 1 122 ? 6.523 2.193 -5.66 1 94.69 122 GLU B C 1
ATOM 2360 O O . GLU B 1 122 ? 5.719 3.006 -6.125 1 94.69 122 GLU B O 1
ATOM 2365 N N . VAL B 1 123 ? 6.965 2.168 -4.375 1 93.56 123 VAL B N 1
ATOM 2366 C CA . VAL B 1 123 ? 6.477 3.178 -3.438 1 93.56 123 VAL B CA 1
ATOM 2367 C C . VAL B 1 123 ? 6.969 4.559 -3.867 1 93.56 123 VAL B C 1
ATOM 2369 O O . VAL B 1 123 ? 6.223 5.535 -3.812 1 93.56 123 VAL B O 1
ATOM 2372 N N . TRP B 1 124 ? 8.188 4.605 -4.371 1 90.75 124 TRP B N 1
ATOM 2373 C CA . TRP B 1 124 ? 8.742 5.871 -4.836 1 90.75 124 TRP B CA 1
ATOM 2374 C C . TRP B 1 124 ? 7.949 6.418 -6.016 1 90.75 124 TRP B C 1
ATOM 2376 O O . TRP B 1 124 ? 7.637 7.609 -6.066 1 90.75 124 TRP B O 1
ATOM 2386 N N . ASP B 1 125 ? 7.543 5.586 -6.879 1 90.25 125 ASP B N 1
ATOM 2387 C CA . ASP B 1 125 ? 6.867 5.969 -8.117 1 90.25 125 ASP B CA 1
ATOM 2388 C C . ASP B 1 125 ? 5.414 6.352 -7.852 1 90.25 125 ASP B C 1
ATOM 2390 O O . ASP B 1 125 ? 4.832 7.152 -8.586 1 90.25 125 ASP B O 1
ATOM 2394 N N . ASN B 1 126 ? 4.867 5.812 -6.816 1 85.38 126 ASN B N 1
ATOM 2395 C CA . ASN B 1 126 ? 3.445 6.023 -6.574 1 85.38 126 ASN B CA 1
ATOM 2396 C C . ASN B 1 126 ? 3.205 6.844 -5.312 1 85.38 126 ASN B C 1
ATOM 2398 O O . ASN B 1 126 ? 2.068 6.965 -4.852 1 85.38 126 ASN B O 1
ATOM 2402 N N . TYR B 1 127 ? 4.328 7.266 -4.805 1 84.81 127 TYR B N 1
ATOM 2403 C CA . TYR B 1 127 ? 4.188 8.031 -3.572 1 84.81 127 TYR B CA 1
ATOM 2404 C C . TYR B 1 127 ? 3.492 9.359 -3.83 1 84.81 127 TYR B C 1
ATOM 2406 O O . TYR B 1 127 ? 3.881 10.102 -4.734 1 84.81 127 TYR B O 1
ATOM 2414 N N . SER B 1 128 ? 2.398 9.43 -3.379 1 71.44 128 SER B N 1
ATOM 2415 C CA . SER B 1 128 ? 1.698 10.703 -3.432 1 71.44 128 SER B CA 1
ATOM 2416 C C . SER B 1 128 ? 2.027 11.57 -2.217 1 71.44 128 SER B C 1
ATOM 2418 O O . SER B 1 128 ? 2.096 11.062 -1.094 1 71.44 128 SER B O 1
ATOM 2420 N N . HIS B 1 129 ? 2.904 12.555 -2.543 1 58.78 129 HIS B N 1
ATOM 2421 C CA . HIS B 1 129 ? 3.219 13.477 -1.461 1 58.78 129 HIS B CA 1
ATOM 2422 C C . HIS B 1 129 ? 2.035 13.641 -0.514 1 58.78 129 HIS B C 1
ATOM 2424 O O . HIS B 1 129 ? 0.884 13.469 -0.918 1 58.78 129 HIS B O 1
ATOM 2430 N N . ASN B 1 130 ? 2.277 13.602 0.835 1 51.84 130 ASN B N 1
ATOM 2431 C CA . ASN B 1 130 ? 1.396 13.484 1.991 1 51.84 130 ASN B CA 1
ATOM 2432 C C . ASN B 1 130 ? 0.027 14.102 1.719 1 51.84 130 ASN B C 1
ATOM 2434 O O . ASN B 1 130 ? -0.079 15.086 0.99 1 51.84 130 ASN B O 1
ATOM 2438 N N . ILE B 1 131 ? -1.169 13.148 1.941 1 52.19 131 ILE B N 1
ATOM 2439 C CA . ILE B 1 131 ? -2.598 13.43 2.025 1 52.19 131 ILE B CA 1
ATOM 2440 C C . ILE B 1 131 ? -2.814 14.867 2.508 1 52.19 131 ILE B C 1
ATOM 2442 O O . ILE B 1 131 ? -3.729 15.555 2.043 1 52.19 131 ILE B O 1
ATOM 2446 N N . LEU B 1 132 ? -1.744 15.289 3.311 1 54 132 LEU B N 1
ATOM 2447 C CA . LEU B 1 132 ? -2 16.594 3.912 1 54 132 LEU B CA 1
ATOM 2448 C C . LEU B 1 132 ? -1.99 17.688 2.852 1 54 132 LEU B C 1
ATOM 2450 O O . LEU B 1 132 ? -2.652 18.719 3.012 1 54 132 LEU B O 1
ATOM 2454 N N . LEU B 1 133 ? -1.489 17.188 1.703 1 58.78 133 LEU B N 1
ATOM 2455 C CA . LEU B 1 133 ? -1.367 18.25 0.707 1 58.78 133 LEU B CA 1
ATOM 2456 C C . LEU B 1 133 ? -2.332 18.016 -0.451 1 58.78 133 LEU B C 1
ATOM 2458 O O . LEU B 1 133 ? -2.393 18.812 -1.384 1 58.78 133 LEU B O 1
ATOM 2462 N N . LYS B 1 134 ? -3.188 17.109 -0.081 1 68.56 134 LYS B N 1
ATOM 2463 C CA . LYS B 1 134 ? -4.125 16.859 -1.173 1 68.56 134 LYS B CA 1
ATOM 2464 C C . LYS B 1 134 ? -5.352 17.766 -1.056 1 68.56 134 LYS B C 1
ATOM 2466 O O . LYS B 1 134 ? -6.031 17.766 -0.028 1 68.56 134 LYS B O 1
ATOM 2471 N N . GLY B 1 135 ? -5.578 18.406 -2.031 1 72.69 135 GLY B N 1
ATOM 2472 C CA . GLY B 1 135 ? -6.688 19.344 -2.084 1 72.69 135 GLY B CA 1
ATOM 2473 C C . GLY B 1 135 ? -8.031 18.703 -1.791 1 72.69 135 GLY B C 1
ATOM 2474 O O . GLY B 1 135 ? -8.875 19.297 -1.118 1 72.69 135 GLY B O 1
ATOM 2475 N N . ASP B 1 136 ? -8.188 17.531 -2.227 1 75.94 136 ASP B N 1
ATOM 2476 C CA . ASP B 1 136 ? -9.453 16.844 -1.97 1 75.94 136 ASP B CA 1
ATOM 2477 C C . ASP B 1 136 ? -9.602 16.5 -0.489 1 75.94 136 ASP B C 1
ATOM 2479 O O . ASP B 1 136 ? -10.703 16.594 0.065 1 75.94 136 ASP B O 1
ATOM 2483 N N . ALA B 1 137 ? -8.5 16.125 0.151 1 77.69 137 ALA B N 1
ATOM 2484 C CA . ALA B 1 137 ? -8.547 15.82 1.581 1 77.69 137 ALA B CA 1
ATOM 2485 C C . ALA B 1 137 ? -8.93 17.062 2.385 1 77.69 137 ALA B C 1
ATOM 2487 O O . ALA B 1 137 ? -9.742 16.984 3.314 1 77.69 137 ALA B O 1
ATOM 2488 N N . ILE B 1 138 ? -8.414 18.156 1.978 1 79 138 ILE B N 1
ATOM 2489 C CA . ILE B 1 138 ? -8.719 19.422 2.645 1 79 138 ILE B CA 1
ATOM 2490 C C . ILE B 1 138 ? -10.188 19.781 2.416 1 79 138 ILE B C 1
ATOM 2492 O O . ILE B 1 138 ? -10.898 20.125 3.357 1 79 138 ILE B O 1
ATOM 2496 N N . ALA B 1 139 ? -10.594 19.688 1.245 1 84.75 139 ALA B N 1
ATOM 2497 C CA . ALA B 1 139 ? -11.969 20.031 0.897 1 84.75 139 ALA B CA 1
ATOM 2498 C C . ALA B 1 139 ? -12.961 19.156 1.643 1 84.75 139 ALA B C 1
ATOM 2500 O O . ALA B 1 139 ? -13.898 19.656 2.277 1 84.75 139 ALA B O 1
ATOM 2501 N N . ILE B 1 140 ? -12.758 17.938 1.629 1 84.81 140 ILE B N 1
ATOM 2502 C CA . ILE B 1 140 ? -13.664 17 2.275 1 84.81 140 ILE B CA 1
ATOM 2503 C C . ILE B 1 140 ? -13.586 17.172 3.791 1 84.81 140 ILE B C 1
ATOM 2505 O O . ILE B 1 140 ? -14.609 17.078 4.48 1 84.81 140 ILE B O 1
ATOM 2509 N N . GLY B 1 141 ? -12.391 17.359 4.285 1 84.44 141 GLY B N 1
ATOM 2510 C CA . GLY B 1 141 ? -12.242 17.625 5.707 1 84.44 141 GLY B CA 1
ATOM 2511 C C . GLY B 1 141 ? -13.008 18.859 6.16 1 84.44 141 GLY B C 1
ATOM 2512 O O . GLY B 1 141 ? -13.789 18.797 7.117 1 84.44 141 GLY B O 1
ATOM 2513 N N . LEU B 1 142 ? -12.797 19.938 5.43 1 88.44 142 LEU B N 1
ATOM 2514 C CA . LEU B 1 142 ? -13.469 21.188 5.773 1 88.44 142 LEU B CA 1
ATOM 2515 C C . LEU B 1 142 ? -14.984 21.031 5.664 1 88.44 142 LEU B C 1
ATOM 2517 O O . LEU B 1 142 ? -15.727 21.484 6.543 1 88.44 142 LEU B O 1
ATOM 2521 N N . LEU B 1 143 ? -15.43 20.375 4.621 1 91.38 143 LEU B N 1
ATOM 2522 C CA . LEU B 1 143 ? -16.859 20.156 4.438 1 91.38 143 LEU B CA 1
ATOM 2523 C C . LEU B 1 143 ? -17.438 19.297 5.562 1 91.38 143 LEU B C 1
ATOM 2525 O O . LEU B 1 143 ? -18.5 19.609 6.102 1 91.38 143 LEU B O 1
ATOM 2529 N N . SER B 1 144 ? -16.719 18.359 5.922 1 91.62 144 SER B N 1
ATOM 2530 C CA . SER B 1 144 ? -17.156 17.484 7.004 1 91.62 144 SER B CA 1
ATOM 2531 C C . SER B 1 144 ? -17.156 18.219 8.344 1 91.62 144 SER B C 1
ATOM 2533 O O . SER B 1 144 ? -18.062 18.016 9.164 1 91.62 144 SER B O 1
ATOM 2535 N N . GLY B 1 145 ? -16.109 18.984 8.539 1 90.5 145 GLY B N 1
ATOM 2536 C CA . GLY B 1 145 ? -16.078 19.797 9.75 1 90.5 145 GLY B CA 1
ATOM 2537 C C . GLY B 1 145 ? -17.25 20.766 9.852 1 90.5 145 GLY B C 1
ATOM 2538 O O . GLY B 1 145 ? -17.891 20.844 10.898 1 90.5 145 GLY B O 1
ATOM 2539 N N . LEU B 1 146 ? -17.547 21.391 8.758 1 92.81 146 LEU B N 1
ATOM 2540 C CA . LEU B 1 146 ? -18.656 22.328 8.719 1 92.81 146 LEU B CA 1
ATOM 2541 C C . LEU B 1 146 ? -19.984 21.625 8.938 1 92.81 146 LEU B C 1
ATOM 2543 O O . LEU B 1 146 ? -20.828 22.109 9.68 1 92.81 146 LEU B O 1
ATOM 2547 N N . LEU B 1 147 ? -20.172 20.484 8.305 1 93.75 147 LEU B N 1
ATOM 2548 C CA . LEU B 1 147 ? -21.406 19.719 8.438 1 93.75 147 LEU B CA 1
ATOM 2549 C C . LEU B 1 147 ? -21.609 19.25 9.875 1 93.75 147 LEU B C 1
ATOM 2551 O O . LEU B 1 147 ? -22.719 19.344 10.414 1 93.75 147 LEU B O 1
ATOM 2555 N N . LEU B 1 148 ? -20.562 18.781 10.422 1 92.19 148 LEU B N 1
ATOM 2556 C CA . LEU B 1 148 ? -20.688 18.297 11.797 1 92.19 148 LEU B CA 1
ATOM 2557 C C . LEU B 1 148 ? -20.953 19.453 12.75 1 92.19 148 LEU B C 1
ATOM 2559 O O . LEU B 1 148 ? -21.781 19.328 13.656 1 92.1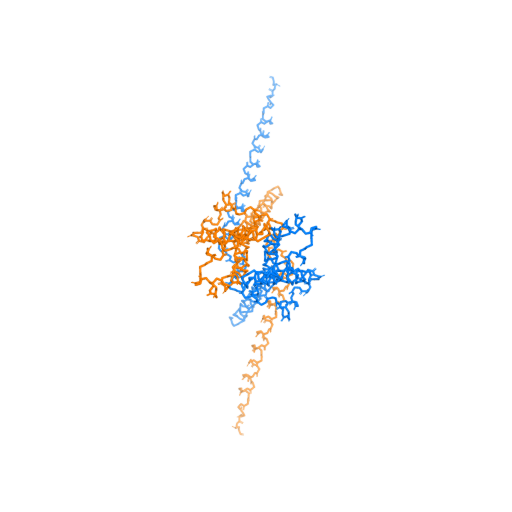9 148 LEU B O 1
ATOM 2563 N N . ALA B 1 149 ? -20.312 20.5 12.57 1 89.62 149 ALA B N 1
ATOM 2564 C CA . ALA B 1 149 ? -20.547 21.672 13.414 1 89.62 149 ALA B CA 1
ATOM 2565 C C . ALA B 1 149 ? -21.969 22.188 13.242 1 89.62 149 ALA B C 1
ATOM 2567 O O . ALA B 1 149 ? -22.641 22.516 14.227 1 89.62 149 ALA B O 1
ATOM 2568 N N . ALA B 1 150 ? -22.469 22.297 12.055 1 91 150 ALA B N 1
ATOM 2569 C CA . ALA B 1 150 ? -23.812 22.766 11.758 1 91 150 ALA B CA 1
ATOM 2570 C C . ALA B 1 150 ? -24.859 21.828 12.344 1 91 150 ALA B C 1
ATOM 2572 O O . ALA B 1 150 ? -25.875 22.281 12.867 1 91 150 ALA B O 1
ATOM 2573 N N . SER B 1 151 ? -24.641 20.547 12.148 1 91.81 151 SER B N 1
ATOM 2574 C CA . SER B 1 151 ? -25.578 19.562 12.688 1 91.81 151 SER B CA 1
ATOM 2575 C C . SER B 1 151 ? -25.703 19.672 14.203 1 91.81 151 SER B C 1
ATOM 2577 O O . SER B 1 151 ? -26.797 19.547 14.75 1 91.81 151 SER B O 1
ATOM 2579 N N . ALA B 1 152 ? -24.641 19.906 14.812 1 87.25 152 ALA B N 1
ATOM 2580 C CA . ALA B 1 152 ? -24.656 20.062 16.266 1 87.25 152 ALA B CA 1
ATOM 2581 C C . ALA B 1 152 ? -25.422 21.312 16.672 1 87.25 152 ALA B C 1
ATOM 2583 O O . ALA B 1 152 ? -26.188 21.281 17.641 1 87.25 152 ALA B O 1
ATOM 2584 N N . GLU B 1 153 ? -25.188 22.391 15.938 1 86.38 153 GLU B N 1
ATOM 2585 C CA . GLU B 1 153 ? -25.938 23.625 16.203 1 86.38 153 GLU B CA 1
ATOM 2586 C C . GLU B 1 153 ? -27.438 23.406 16.016 1 86.38 153 GLU B C 1
ATOM 2588 O O . GLU B 1 153 ? -28.234 23.906 16.812 1 86.38 153 GLU B O 1
ATOM 2593 N N . LEU B 1 154 ? -27.781 22.703 15.016 1 90 154 LEU B N 1
ATOM 2594 C CA . LEU B 1 154 ? -29.188 22.422 14.75 1 90 154 LEU B CA 1
ATOM 2595 C C . LEU B 1 154 ? -29.797 21.578 15.859 1 90 154 LEU B C 1
ATOM 2597 O O . LEU B 1 154 ? -30.906 21.844 16.312 1 90 154 LEU B O 1
ATOM 2601 N N . LEU B 1 155 ? -29.047 20.625 16.25 1 89.06 155 LEU B N 1
ATOM 2602 C CA . LEU B 1 155 ? -29.531 19.75 17.312 1 89.06 155 LEU B CA 1
ATOM 2603 C C . LEU B 1 155 ? -29.703 20.516 18.625 1 89.06 155 LEU B C 1
ATOM 2605 O O . LEU B 1 155 ? -30.688 20.344 19.328 1 89.06 155 LEU B O 1
ATOM 2609 N N . LEU B 1 156 ? -28.75 21.406 19 1 84.44 156 LEU B N 1
ATOM 2610 C CA .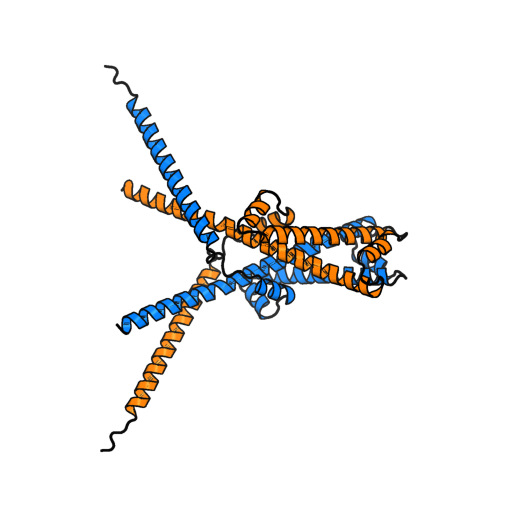 LEU B 1 156 ? -28.828 22.203 20.219 1 84.44 156 LEU B CA 1
ATOM 2611 C C . LEU B 1 156 ? -29.984 23.188 20.156 1 84.44 156 LEU B C 1
ATOM 2613 O O . LEU B 1 156 ? -30.688 23.406 21.141 1 84.44 156 LEU B O 1
ATOM 2617 N N . SER B 1 157 ? -30.188 23.766 19.016 1 85.25 157 SER B N 1
ATOM 2618 C CA . SER B 1 157 ? -31.297 24.719 18.828 1 85.25 157 SER B CA 1
ATOM 2619 C C . SER B 1 157 ? -32.656 24.016 18.969 1 85.25 157 SER B C 1
ATOM 2621 O O . SER B 1 157 ? -33.562 24.562 19.562 1 85.25 157 SER B O 1
ATOM 2623 N N . LEU B 1 158 ? -32.719 22.812 18.391 1 89.44 158 LEU B N 1
ATOM 2624 C CA . LEU B 1 158 ? -33.969 22.047 18.484 1 89.44 158 LEU B CA 1
ATOM 2625 C C . LEU B 1 158 ? -34.25 21.625 19.922 1 89.44 158 LEU B C 1
ATOM 2627 O O . LEU B 1 158 ? -35.406 21.688 20.375 1 89.44 158 LEU B O 1
ATOM 2631 N N . CYS B 1 159 ? -33.219 21.203 20.578 1 87.5 159 CYS B N 1
ATOM 2632 C CA . CYS B 1 159 ? -33.375 20.844 22 1 87.5 159 CYS B CA 1
ATOM 2633 C C . CYS B 1 159 ? -33.812 22.047 22.828 1 87.5 159 CYS B C 1
ATOM 2635 O O . CYS B 1 159 ? -34.656 21.922 23.703 1 87.5 159 CYS B O 1
ATOM 2637 N N . TRP B 1 160 ? -33.25 23.234 22.531 1 82.81 160 TRP B N 1
ATOM 2638 C CA . TRP B 1 160 ? -33.594 24.453 23.234 1 82.81 160 TRP B CA 1
ATOM 2639 C C . TRP B 1 160 ? -35.062 24.812 22.969 1 82.81 160 TRP B C 1
ATOM 2641 O O . TRP B 1 160 ? -35.812 25.172 23.891 1 82.81 160 TRP B O 1
ATOM 2651 N N . LEU B 1 161 ? -35.531 24.578 21.781 1 85.38 161 LEU B N 1
ATOM 2652 C CA . LEU B 1 161 ? -36.906 24.859 21.422 1 85.38 161 LEU B CA 1
ATOM 2653 C C . LEU B 1 161 ? -37.875 23.875 22.094 1 85.38 161 LEU B C 1
ATOM 2655 O O . LEU B 1 161 ? -38.938 24.266 22.562 1 85.38 161 LEU B O 1
ATOM 2659 N N . ALA B 1 162 ? -37.438 22.672 22.141 1 87.44 162 ALA B N 1
ATOM 2660 C CA . ALA B 1 162 ? -38.25 21.641 22.766 1 87.44 162 ALA B CA 1
ATOM 2661 C C . ALA B 1 162 ? -38.375 21.891 24.266 1 87.44 162 ALA B C 1
ATOM 2663 O O . ALA B 1 162 ? -39.469 21.75 24.844 1 87.44 162 ALA B O 1
ATOM 2664 N N . LEU B 1 163 ? -37.344 22.266 24.922 1 85.38 163 LEU B N 1
ATOM 2665 C CA . LEU B 1 163 ? -37.344 22.562 26.344 1 85.38 163 LEU B CA 1
ATOM 2666 C C . LEU B 1 163 ? -38.188 23.797 26.641 1 85.38 163 LEU B C 1
ATOM 2668 O O . LEU B 1 163 ? -38.938 23.828 27.625 1 85.38 163 LEU B O 1
ATOM 2672 N N . ARG B 1 164 ? -38.094 24.797 25.766 1 85.19 164 ARG B N 1
ATOM 2673 C CA . ARG B 1 164 ? -38.906 26 25.906 1 85.19 164 ARG B CA 1
ATOM 2674 C C . ARG B 1 164 ? -40.406 25.688 25.734 1 85.19 164 ARG B C 1
ATOM 2676 O O . ARG B 1 164 ? -41.219 26.234 26.469 1 85.19 164 ARG B O 1
ATOM 2683 N N . ALA B 1 165 ? -40.688 24.734 24.891 1 84.88 165 ALA B N 1
ATOM 2684 C CA . ALA B 1 165 ? -42.062 24.344 24.641 1 84.88 165 ALA B CA 1
ATOM 2685 C C . ALA B 1 165 ? -42.625 23.547 25.812 1 84.88 165 ALA B C 1
ATOM 2687 O O . ALA B 1 165 ? -43.781 23.703 26.188 1 84.88 165 ALA B O 1
ATOM 2688 N N . LEU B 1 166 ? -41.812 22.766 26.328 1 83.06 166 LEU B N 1
ATOM 2689 C CA . LEU B 1 166 ? -42.219 21.953 27.469 1 83.06 166 LEU B CA 1
ATOM 2690 C C . LEU B 1 166 ? -42.438 22.812 28.703 1 83.06 166 LEU B C 1
ATOM 2692 O O . LEU B 1 166 ? -43.344 22.578 29.484 1 83.06 166 LEU B O 1
ATOM 2696 N N . PHE B 1 167 ? -41.594 23.766 28.844 1 75.69 167 PHE B N 1
ATOM 2697 C CA . PHE B 1 167 ? -41.719 24.625 30.016 1 75.69 167 PHE B CA 1
ATOM 2698 C C . PHE B 1 167 ? -42.812 25.672 29.812 1 75.69 167 PHE B C 1
ATOM 2700 O O . PHE B 1 167 ? -43.406 26.141 30.781 1 75.69 167 PHE B O 1
ATOM 2707 N N . ARG B 1 168 ? -43.094 26.031 28.656 1 69.5 168 ARG B N 1
ATOM 2708 C CA . ARG B 1 168 ? -44.188 26.953 28.438 1 69.5 168 ARG B CA 1
ATOM 2709 C C . ARG B 1 168 ? -45.531 26.25 28.625 1 69.5 168 ARG B C 1
ATOM 2711 O O . ARG B 1 168 ? -46.531 26.891 29.016 1 69.5 168 ARG B O 1
ATOM 2718 N N . ARG B 1 169 ? -45.625 25.047 28.312 1 60.81 169 ARG B N 1
ATOM 2719 C CA . ARG B 1 169 ? -46.938 24.422 28.453 1 60.81 169 ARG B CA 1
ATOM 2720 C C . ARG B 1 169 ? -47.344 24.281 29.922 1 60.81 169 ARG B C 1
ATOM 2722 O O . ARG B 1 169 ? -48.375 23.703 30.25 1 60.81 169 ARG B O 1
ATOM 2729 N N . ARG B 1 170 ? -46.656 24.703 30.938 1 55.62 170 ARG B N 1
ATOM 2730 C CA . ARG B 1 170 ? -47.406 24.641 32.188 1 55.62 170 ARG B CA 1
ATOM 2731 C C . ARG B 1 170 ? -48.469 25.719 32.25 1 55.62 170 ARG B C 1
ATOM 2733 O O . ARG B 1 170 ? -48.156 26.922 32.219 1 55.62 170 ARG B O 1
ATOM 2740 N N . PRO B 1 171 ? -49.625 25.469 31.609 1 55.47 171 PRO B N 1
ATOM 2741 C CA . PRO B 1 171 ? -50.781 26.344 31.812 1 55.47 171 PRO B CA 1
ATOM 2742 C C . PRO B 1 171 ? -51 26.734 33.281 1 55.47 171 PRO B C 1
ATOM 2744 O O . PRO B 1 171 ? -50.719 25.922 34.156 1 55.47 171 PRO B O 1
ATOM 2747 N N . SER B 1 172 ? -50.75 28.016 33.594 1 48.66 172 SER B N 1
ATOM 2748 C CA . SER B 1 172 ? -51.25 28.562 34.844 1 48.66 172 SER B CA 1
ATOM 2749 C C . SER B 1 172 ? -52.719 28.172 35.062 1 48.66 172 SER B C 1
ATOM 2751 O O . SER B 1 172 ? -53.562 28.438 34.219 1 48.66 172 SER B O 1
ATOM 2753 N N . ALA B 1 173 ? -53.031 27.078 35.562 1 50.88 173 ALA B N 1
ATOM 2754 C CA . ALA B 1 173 ? -54.375 27 36.156 1 50.88 173 ALA B CA 1
ATOM 2755 C C . ALA B 1 173 ? -54.625 28.188 37.094 1 50.88 173 ALA B C 1
ATOM 2757 O O . ALA B 1 173 ? -53.969 28.312 38.125 1 50.88 173 ALA B O 1
ATOM 2758 N N . ALA B 1 174 ? -54.781 29.5 36.5 1 32.28 174 ALA B N 1
ATOM 2759 C CA . ALA B 1 174 ? -55.844 30.234 37.25 1 32.28 174 ALA B CA 1
ATOM 2760 C C . ALA B 1 174 ? -57.219 29.734 36.844 1 32.28 174 ALA B C 1
ATOM 2762 O O . ALA B 1 174 ? -57.469 29.406 35.688 1 32.28 174 ALA B O 1
#

Foldseek 3Di:
DVVVVVVVVVVVVVVVVVLVVVVVVVLLVLLLVLLVVVLVVLCVVVVVLQVVCVVPPVRDSVVVLVVQLPDPDVVSVVVSVVSVVSVVVNVVSVVLNCQCVVDPCSSVVCLVPPDPVVSSVVSVVPPDRDCVPDPVSVVVVVVVVVVVVVVVVVVVVVVVVVVVVVVVPPPPPD/DVVVVVVVVVVVVVVVVVLVVVVVVVLLVLLLVLLVVVLVVLCVVVVVLQVVCVVPPVRDSVVVLVVQLPDPDVVSVVVSVVSVVSVVVNVVSVVLNCQCPVDPCSSVVCLVPPDPVVSSVVSVVPVDRDCVPDPVSVVVVVVVVVVVVVVVVVVVVVVVVVVVVVVVPPPPPD

Radius of gyration: 29.98 Å; Cα contacts (8 Å, |Δi|>4): 335; chains: 2; bounding box: 104×93×66 Å